Protein AF-A0A937D8E5-F1 (afdb_monomer)

Sequence (363 aa):
MHHRHRPTLVALAVSSLLAACGGGGGGGGDPAGEGIASGDLAARSAAEGFWPGRTASGGWADVLVLEDGSTWGVLADAVQITGALQGRSAMSLGRFSAVVTEYDFAAGTAPVVEYTGAAEPRARIDATAPGGRGLLLGYDANYERAASAAELAGRYALDQRTVLAISSGGAFNWIASDNCVLSGQAVPRASGRNAFNLALSYAGSGCPHPNGTRVQGVAYLDTRNSPARLVSLALRQDRVVGFVSRAVRLQDASAPAPAPAPAPAPAPAPAPAPAPAPSPAPAPSPAPAPAPAPAPAPSPAPAPAPAPVPPITDDIRISAGHYPPPGSCRIWVLGLAPGRQAPSGDCAVLEQQVPEGAVLIRG

pLDDT: mean 79.66, std 20.75, range [25.52, 98.44]

Mean predicted aligned error: 18.48 Å

Radius of gyration: 32.45 Å; Cα contacts (8 Å, |Δi|>4): 680; chains: 1; bounding box: 66×80×113 Å

Nearest PDB structures (foldseek):
  2m4l-assembly1_A  TM=5.367E-01  e=2.258E-01  Bacteroides thetaiotaomicron VPI-5482
  6dnz-assembly1_C  TM=2.865E-01  e=1.000E+00  Trypanosoma brucei brucei TREU927
  1pby-assembly1_A  TM=1.748E-01  e=4.640E-01  Paracoccus denitrificans

Secondary structure (DSSP, 8-state):
---PPPP------------------------------HHHHHHHHHH-EEEEEEETTS-EEEEEE-TT-EEEEEEE-SSSEEEEEEEEEEEETTEEEEEEEEEETTTTB--EEEEEEEEETTTEEEEEETTTEEEEEE--GGGGSPP-HHHH-EEEESSSS-EEEE-TTSEEEEEEETTEEEEEEEEE-TT-SS-EEEEEEEESTTSSS-TT-EEEEEEEEE-SSSS-EEEEEEE-TTSSSEEEEEEEEP--TT-PPPPPPPPPPPPPPPPPPPPPPPPPPPPPPPPPPPPPPPPPPPPPPPPPPPPPPPP--S-----GGGSPPTT-EEEEETTS-GGGSPPPB-HHHHHTT--TTEEEEE-

Organism: NCBI:txid2801330

Structure (mmCIF, N/CA/C/O backbone):
data_AF-A0A937D8E5-F1
#
_entry.id   AF-A0A937D8E5-F1
#
loop_
_atom_site.group_PDB
_atom_site.id
_atom_site.type_symbol
_atom_site.label_atom_id
_atom_site.label_alt_id
_atom_site.label_comp_id
_atom_site.label_asym_id
_atom_site.label_entity_id
_atom_site.label_seq_id
_atom_site.pdbx_PDB_ins_code
_atom_site.Cartn_x
_atom_site.Cartn_y
_atom_site.Cartn_z
_atom_site.occupancy
_atom_site.B_iso_or_equiv
_atom_site.auth_seq_id
_atom_site.auth_comp_id
_atom_site.auth_asym_id
_atom_site.auth_atom_id
_atom_site.pdbx_PDB_model_num
ATOM 1 N N . MET A 1 1 ? 18.850 7.129 50.252 1.00 35.78 1 MET A N 1
ATOM 2 C CA . MET A 1 1 ? 18.679 6.099 49.205 1.00 35.78 1 MET A CA 1
ATOM 3 C C . MET A 1 1 ? 17.460 6.482 48.374 1.00 35.78 1 MET A C 1
ATOM 5 O O . MET A 1 1 ? 16.343 6.287 48.824 1.00 35.78 1 MET A O 1
ATOM 9 N N . HIS A 1 2 ? 17.669 7.146 47.234 1.00 30.00 2 HIS A N 1
ATOM 10 C CA . HIS A 1 2 ? 16.597 7.592 46.337 1.00 30.00 2 HIS A CA 1
ATOM 11 C C . HIS A 1 2 ? 16.478 6.621 45.159 1.00 30.00 2 HIS A C 1
ATOM 13 O O . HIS A 1 2 ? 17.390 6.537 44.338 1.00 30.00 2 HIS A O 1
ATOM 19 N N . HIS A 1 3 ? 15.354 5.908 45.064 1.00 32.22 3 HIS A N 1
ATOM 20 C CA . HIS A 1 3 ? 14.987 5.148 43.871 1.00 32.22 3 HIS A CA 1
ATOM 21 C C . HIS A 1 3 ? 14.397 6.099 42.824 1.00 32.22 3 HIS A C 1
ATOM 23 O O . HIS A 1 3 ? 13.327 6.672 43.015 1.00 32.22 3 HIS A O 1
ATOM 29 N N . ARG A 1 4 ? 15.118 6.280 41.711 1.00 33.75 4 ARG A N 1
ATOM 30 C CA . ARG A 1 4 ? 14.623 6.968 40.514 1.00 33.75 4 ARG A CA 1
ATOM 31 C C . ARG A 1 4 ? 13.644 6.060 39.767 1.00 33.75 4 ARG A C 1
ATOM 33 O O . ARG A 1 4 ? 14.039 5.009 39.267 1.00 33.75 4 ARG A O 1
ATOM 40 N N . HIS A 1 5 ? 12.399 6.511 39.648 1.00 31.77 5 HIS A N 1
ATOM 41 C CA . HIS A 1 5 ? 11.447 6.038 38.649 1.00 31.77 5 HIS A CA 1
ATOM 42 C C . HIS A 1 5 ? 11.961 6.375 37.239 1.00 31.77 5 HIS A C 1
ATOM 44 O O . HIS A 1 5 ? 12.311 7.521 36.959 1.00 31.77 5 HIS A O 1
ATOM 50 N N . ARG A 1 6 ? 12.009 5.379 36.350 1.00 30.88 6 ARG A N 1
ATOM 51 C CA . ARG A 1 6 ? 12.165 5.568 34.901 1.00 30.88 6 ARG A CA 1
ATOM 52 C C . ARG A 1 6 ? 10.769 5.551 34.266 1.00 30.88 6 ARG A C 1
ATOM 54 O O . ARG A 1 6 ? 10.130 4.504 34.347 1.00 30.88 6 ARG A O 1
ATOM 61 N N . PRO A 1 7 ? 10.287 6.639 33.645 1.00 31.73 7 PRO A N 1
ATOM 62 C CA . PRO A 1 7 ? 9.122 6.573 32.778 1.00 31.73 7 PRO A CA 1
ATOM 63 C C . PRO A 1 7 ? 9.559 6.157 31.365 1.00 31.73 7 PRO A C 1
ATOM 65 O O . PRO A 1 7 ? 10.543 6.662 30.823 1.00 31.73 7 PRO A O 1
ATOM 68 N N . THR A 1 8 ? 8.838 5.203 30.789 1.00 30.12 8 THR A N 1
ATOM 69 C CA . THR A 1 8 ? 8.933 4.766 29.390 1.00 30.12 8 THR A CA 1
ATOM 70 C C . THR A 1 8 ? 7.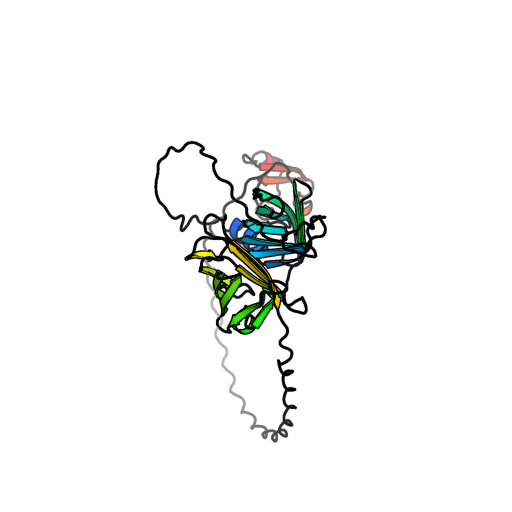680 5.270 28.667 1.00 30.12 8 THR A C 1
ATOM 72 O O . THR A 1 8 ? 6.610 5.224 29.267 1.00 30.12 8 THR A O 1
ATOM 75 N N . LEU A 1 9 ? 7.839 5.689 27.401 1.00 26.72 9 LEU A N 1
ATOM 76 C CA . LEU A 1 9 ? 6.857 6.272 26.458 1.00 26.72 9 LEU A CA 1
ATOM 77 C C . LEU A 1 9 ? 6.555 7.772 26.616 1.00 26.72 9 LEU A C 1
ATOM 79 O O . LEU A 1 9 ? 5.900 8.169 27.567 1.00 26.72 9 LEU A O 1
ATOM 83 N N . VAL A 1 10 ? 7.014 8.574 25.642 1.00 25.52 10 VAL A N 1
ATOM 84 C CA . VAL A 1 10 ? 6.218 9.315 24.631 1.00 25.52 10 VAL A CA 1
ATOM 85 C C . VAL A 1 10 ? 7.222 9.823 23.581 1.00 25.52 10 VAL A C 1
ATOM 87 O O . VAL A 1 10 ? 8.106 10.611 23.913 1.00 25.52 10 VAL A O 1
ATOM 90 N N . ALA A 1 11 ? 7.119 9.388 22.322 1.00 26.42 11 ALA A N 1
ATOM 91 C CA . ALA A 1 11 ? 7.839 10.036 21.223 1.00 26.42 11 ALA A CA 1
ATOM 92 C C . ALA A 1 11 ? 7.101 11.333 20.856 1.00 26.42 11 ALA A C 1
ATOM 94 O O . ALA A 1 11 ? 6.211 11.361 20.011 1.00 26.42 11 ALA A O 1
ATOM 95 N N . LEU A 1 12 ? 7.445 12.392 21.587 1.00 27.16 12 LEU A N 1
ATOM 96 C CA . LEU A 1 12 ? 7.166 13.788 21.276 1.00 27.16 12 LEU A CA 1
ATOM 97 C C . LEU A 1 12 ? 8.244 14.272 20.305 1.00 27.16 12 LEU A C 1
ATOM 99 O O . LEU A 1 12 ? 9.420 14.279 20.660 1.00 27.16 12 LEU A O 1
ATOM 103 N N . ALA A 1 13 ? 7.851 14.747 19.128 1.00 28.83 13 ALA A N 1
ATOM 104 C CA . ALA A 1 13 ? 8.693 15.624 18.326 1.00 28.83 13 ALA A CA 1
ATOM 105 C C . ALA A 1 13 ? 7.972 16.965 18.158 1.00 28.83 13 ALA A C 1
ATOM 107 O O . ALA A 1 13 ? 7.120 17.147 17.293 1.00 28.83 13 ALA A O 1
ATOM 108 N N . VAL A 1 14 ? 8.313 17.895 19.050 1.00 29.89 14 VAL A N 1
ATOM 109 C CA . VAL A 1 14 ? 8.165 19.336 18.840 1.00 29.89 14 VAL A CA 1
ATOM 110 C C . VAL A 1 14 ? 9.403 19.786 18.071 1.00 29.89 14 VAL A C 1
ATOM 112 O O . VAL A 1 14 ? 10.522 19.499 18.491 1.00 29.89 14 VAL A O 1
ATOM 115 N N . SER A 1 15 ? 9.234 20.519 16.975 1.00 31.88 15 SER A N 1
ATOM 116 C CA . SER A 1 15 ? 10.291 21.384 16.445 1.00 31.88 15 SER A CA 1
ATOM 117 C C . SER A 1 15 ? 9.670 22.608 15.793 1.00 31.88 15 SER A C 1
ATOM 119 O O . SER A 1 15 ? 9.028 22.547 14.748 1.00 31.88 15 SER A O 1
ATOM 121 N N . SER A 1 16 ? 9.843 23.722 16.489 1.00 33.19 16 SER A N 1
ATOM 122 C CA . SER A 1 16 ? 9.581 25.078 16.039 1.00 33.19 16 SER A CA 1
ATOM 123 C C . SER A 1 16 ? 10.681 25.541 15.075 1.00 33.19 16 SER A C 1
ATOM 125 O O . SER A 1 16 ? 11.848 25.234 15.289 1.00 33.19 16 SER A O 1
ATOM 127 N N . LEU A 1 17 ? 10.290 26.401 14.128 1.00 34.72 17 LEU A N 1
ATOM 128 C CA . LEU A 1 17 ? 11.108 27.411 13.434 1.00 34.72 17 LEU A CA 1
ATOM 129 C C . LEU A 1 17 ? 12.187 26.920 12.444 1.00 34.72 17 LEU A C 1
ATOM 131 O O . LEU A 1 17 ? 13.366 26.831 12.768 1.00 34.72 17 LEU A O 1
ATOM 135 N N . LEU A 1 18 ? 11.805 26.865 11.164 1.00 33.03 18 LEU A N 1
ATOM 136 C CA . LEU A 1 18 ? 12.564 27.577 10.132 1.00 33.03 18 LEU A CA 1
ATOM 137 C C . LEU A 1 18 ? 11.660 28.636 9.496 1.00 33.03 18 LEU A C 1
ATOM 139 O O . LEU A 1 18 ? 10.787 28.339 8.684 1.00 33.03 18 LEU A O 1
ATOM 143 N N . ALA A 1 19 ? 11.887 29.888 9.887 1.00 38.84 19 ALA A N 1
ATOM 144 C CA . ALA A 1 19 ? 11.548 31.030 9.060 1.00 38.84 19 ALA A CA 1
ATOM 145 C C . ALA A 1 19 ? 12.575 31.083 7.921 1.00 38.84 19 ALA A C 1
ATOM 147 O O . ALA A 1 19 ? 13.742 31.395 8.149 1.00 38.84 19 ALA A O 1
ATOM 148 N N . ALA A 1 20 ? 12.144 30.762 6.706 1.00 32.12 20 ALA A N 1
ATOM 149 C CA . ALA A 1 20 ? 12.851 31.118 5.486 1.00 32.12 20 ALA A CA 1
ATOM 150 C C . ALA A 1 20 ? 11.877 31.899 4.597 1.00 32.12 20 ALA A C 1
ATOM 152 O O . ALA A 1 20 ? 10.723 31.510 4.436 1.00 32.12 20 ALA A O 1
ATOM 153 N N . CYS A 1 21 ? 12.360 33.051 4.137 1.00 37.31 21 CYS A N 1
ATOM 154 C CA . CYS A 1 21 ? 11.671 34.145 3.460 1.00 37.31 21 CYS A CA 1
ATOM 155 C C . CYS A 1 21 ? 10.443 33.777 2.616 1.00 37.31 21 CYS A C 1
ATOM 157 O O . CYS A 1 21 ? 10.510 32.981 1.684 1.00 37.31 21 CYS A O 1
ATOM 159 N N . GLY A 1 22 ? 9.348 34.484 2.900 1.00 32.19 22 GLY A N 1
ATOM 160 C CA . GLY A 1 22 ? 8.223 34.620 1.991 1.00 32.19 22 GLY A CA 1
ATOM 161 C C . GLY A 1 22 ? 8.477 35.644 0.881 1.00 32.19 22 GLY A C 1
ATOM 162 O O . GLY A 1 22 ? 9.260 36.582 1.035 1.00 32.19 22 GLY A O 1
ATOM 163 N N . GLY A 1 23 ? 7.721 35.451 -0.201 1.00 32.88 23 GLY A N 1
ATOM 164 C CA . GLY A 1 23 ? 7.471 36.385 -1.299 1.00 32.88 23 GLY A CA 1
ATOM 165 C C . GLY A 1 23 ? 7.619 35.671 -2.645 1.00 32.88 23 GLY A C 1
ATOM 166 O O . GLY A 1 23 ? 8.731 35.353 -3.030 1.00 32.88 23 GLY A O 1
ATOM 167 N N . GLY A 1 24 ? 6.591 35.350 -3.430 1.00 32.03 24 GLY A N 1
ATOM 168 C CA . GLY A 1 24 ? 5.154 35.605 -3.373 1.00 32.03 24 GLY A CA 1
ATOM 169 C C . GLY A 1 24 ? 4.600 35.596 -4.810 1.00 32.03 24 GLY A C 1
ATOM 170 O O . GLY A 1 24 ? 5.264 36.104 -5.706 1.00 32.03 24 GLY A O 1
ATOM 171 N N . GLY A 1 25 ? 3.384 35.073 -5.016 1.00 33.00 25 GLY A N 1
ATOM 172 C CA . GLY A 1 25 ? 2.504 35.494 -6.120 1.00 33.00 25 GLY A CA 1
ATOM 173 C C . GLY A 1 25 ? 2.155 34.467 -7.211 1.00 33.00 25 GLY A C 1
ATOM 174 O O . GLY A 1 25 ? 3.013 34.041 -7.971 1.00 33.00 25 GLY A O 1
ATOM 175 N N . GLY A 1 26 ? 0.845 34.208 -7.344 1.00 31.02 26 GLY A N 1
ATOM 176 C CA . GLY A 1 26 ? 0.178 33.526 -8.468 1.00 31.02 26 GLY A CA 1
ATOM 177 C C . GLY A 1 26 ? -0.093 32.052 -8.164 1.00 31.02 26 GLY A C 1
ATOM 178 O O . GLY A 1 26 ? 0.828 31.310 -7.876 1.00 31.02 26 GLY A O 1
ATOM 179 N N . GLY A 1 27 ? -1.311 31.528 -8.131 1.00 31.91 27 GLY A N 1
ATOM 180 C CA . GLY A 1 27 ? -2.529 31.836 -8.877 1.00 31.91 27 GLY A CA 1
ATOM 181 C C . GLY A 1 27 ? -3.132 30.460 -9.191 1.00 31.91 27 GLY A C 1
ATOM 182 O O . GLY A 1 27 ? -2.393 29.558 -9.565 1.00 31.91 27 GLY A O 1
ATOM 183 N N . GLY A 1 28 ? -4.416 30.260 -8.898 1.00 38.03 28 GLY A N 1
ATOM 184 C CA . GLY A 1 28 ? -5.029 28.933 -8.799 1.00 38.03 28 GLY A CA 1
ATOM 185 C C . GLY A 1 28 ? -5.038 28.090 -10.078 1.00 38.03 28 GLY A C 1
ATOM 186 O O . GLY A 1 28 ? -4.860 28.586 -11.186 1.00 38.03 28 GLY A O 1
ATOM 187 N N . GLY A 1 29 ? -5.318 26.804 -9.883 1.00 29.78 29 GLY A N 1
ATOM 188 C CA . GLY A 1 29 ? -5.585 25.842 -10.944 1.00 29.78 29 GLY A CA 1
ATOM 189 C C . GLY A 1 29 ? -5.301 24.423 -10.474 1.00 29.78 29 GLY A C 1
ATOM 190 O O . GLY A 1 29 ? -4.148 24.012 -10.408 1.00 29.78 29 GLY A O 1
ATOM 191 N N . ASP A 1 30 ? -6.354 23.682 -10.140 1.00 39.94 30 ASP A N 1
ATOM 192 C CA . ASP A 1 30 ? -6.316 22.222 -10.086 1.00 39.94 30 ASP A CA 1
ATOM 193 C C . ASP A 1 30 ? -5.728 21.672 -11.400 1.00 39.94 30 ASP A C 1
ATOM 195 O O . ASP A 1 30 ? -6.262 22.002 -12.463 1.00 39.94 30 ASP A O 1
ATOM 199 N N . PRO A 1 31 ? -4.711 20.788 -11.404 1.00 42.16 31 PRO A N 1
ATOM 200 C CA . PRO A 1 31 ? -4.386 20.034 -12.601 1.00 42.16 31 PRO A CA 1
ATOM 201 C C . PRO A 1 31 ? -5.302 18.807 -12.657 1.00 42.16 31 PRO A C 1
ATOM 203 O O . PRO A 1 31 ? -4.882 17.662 -12.490 1.00 42.16 31 PRO A O 1
ATOM 206 N N . ALA A 1 32 ? -6.591 19.047 -12.887 1.00 42.53 32 ALA A N 1
ATOM 207 C CA . ALA A 1 32 ? -7.438 18.044 -13.505 1.00 42.53 32 ALA A CA 1
ATOM 208 C C . ALA A 1 32 ? -7.105 18.040 -15.004 1.00 42.53 32 ALA A C 1
ATOM 210 O O . ALA A 1 32 ? -7.614 18.861 -15.761 1.00 42.53 32 ALA A O 1
ATOM 211 N N . GLY A 1 33 ? -6.233 17.118 -15.422 1.00 40.12 33 GLY A N 1
ATOM 212 C CA . GLY A 1 33 ? -6.095 16.754 -16.833 1.00 40.12 33 GLY A CA 1
ATOM 213 C C . GLY A 1 33 ? -4.820 17.199 -17.547 1.00 40.12 33 GLY A C 1
ATOM 214 O O . GLY A 1 33 ? -4.899 17.636 -18.689 1.00 40.12 33 GLY A O 1
ATOM 215 N N . GLU A 1 34 ? -3.638 17.006 -16.957 1.00 38.88 34 GLU A N 1
ATOM 216 C CA . GLU A 1 34 ? -2.478 16.710 -17.806 1.00 38.88 34 GLU A CA 1
ATOM 217 C C . GLU A 1 34 ? -2.587 15.247 -18.243 1.00 38.88 34 GLU A C 1
ATOM 219 O O . GLU A 1 34 ? -2.561 14.326 -17.422 1.00 38.88 34 GLU A O 1
ATOM 224 N N . GLY A 1 35 ? -2.792 15.034 -19.544 1.00 40.19 35 GLY A N 1
ATOM 225 C CA . GLY A 1 35 ? -2.811 13.709 -20.149 1.00 40.19 35 GLY A CA 1
ATOM 226 C C . GLY A 1 35 ? -1.476 13.018 -19.906 1.00 40.19 35 GLY A C 1
ATOM 227 O O . GLY A 1 35 ? -0.500 13.270 -20.603 1.00 40.19 35 GLY A O 1
ATOM 228 N N . ILE A 1 36 ? -1.432 12.155 -18.899 1.00 54.59 36 ILE A N 1
ATOM 229 C CA . ILE A 1 36 ? -0.329 11.228 -18.667 1.00 54.59 36 ILE A CA 1
ATOM 230 C C . ILE A 1 36 ? -0.112 10.422 -19.945 1.00 54.59 36 ILE A C 1
ATOM 232 O O . ILE A 1 36 ? -1.033 9.767 -20.436 1.00 54.59 36 ILE A O 1
ATOM 236 N N . ALA A 1 37 ? 1.097 10.515 -20.504 1.00 64.06 37 ALA A N 1
ATOM 237 C CA . ALA A 1 37 ? 1.451 9.814 -21.726 1.00 64.06 37 ALA A CA 1
ATOM 238 C C . ALA A 1 37 ? 1.131 8.321 -21.569 1.00 64.06 37 ALA A C 1
ATOM 240 O O . ALA A 1 37 ? 1.402 7.721 -20.527 1.00 64.06 37 ALA A O 1
ATOM 241 N N . SER A 1 38 ? 0.562 7.701 -22.602 1.00 66.06 38 SER A N 1
ATOM 242 C CA . SER A 1 38 ? 0.084 6.312 -22.548 1.00 66.06 38 SER A CA 1
ATOM 243 C C . SER A 1 38 ? 1.174 5.326 -22.100 1.00 66.06 38 SER A C 1
ATOM 245 O O . SER A 1 38 ? 0.881 4.338 -21.432 1.00 66.06 38 SER A O 1
ATOM 247 N N . GLY A 1 39 ? 2.439 5.620 -22.429 1.00 68.06 39 GLY A N 1
ATOM 248 C CA . GLY A 1 39 ? 3.605 4.851 -21.988 1.00 68.06 39 GLY A CA 1
ATOM 249 C C . GLY A 1 39 ? 3.874 4.941 -20.483 1.00 68.06 39 GLY A C 1
ATOM 250 O O . GLY A 1 39 ? 4.186 3.926 -19.865 1.00 68.06 39 GLY A O 1
ATOM 251 N N . ASP A 1 40 ? 3.673 6.109 -19.870 1.00 74.25 40 ASP A N 1
ATOM 252 C CA . ASP A 1 40 ? 3.856 6.301 -18.427 1.00 74.25 40 ASP A CA 1
ATOM 253 C C . ASP A 1 40 ? 2.765 5.594 -17.626 1.00 74.25 40 ASP A C 1
ATOM 255 O O . ASP A 1 40 ? 3.039 4.994 -16.588 1.00 74.25 40 ASP A O 1
ATOM 259 N N . L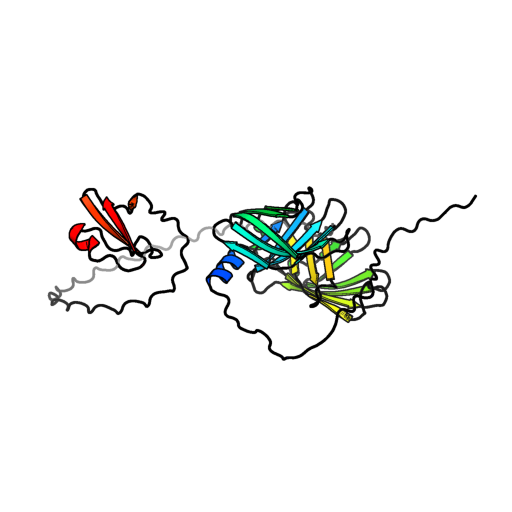EU A 1 41 ? 1.525 5.630 -18.118 1.00 78.19 41 LEU A N 1
ATOM 260 C CA . LEU A 1 41 ? 0.410 4.873 -17.548 1.00 78.19 41 LEU A CA 1
ATOM 261 C C . LEU A 1 41 ? 0.662 3.367 -17.605 1.00 78.19 41 LEU A C 1
ATOM 263 O O . LEU A 1 41 ? 0.508 2.685 -16.595 1.00 78.19 41 LEU A O 1
ATOM 267 N N . ALA A 1 42 ? 1.094 2.857 -18.761 1.00 79.19 42 ALA A N 1
ATOM 268 C CA . ALA A 1 42 ? 1.427 1.446 -18.917 1.00 79.19 42 ALA A CA 1
ATOM 269 C C . ALA A 1 42 ? 2.557 1.036 -17.958 1.00 79.19 42 ALA A C 1
ATOM 271 O O . ALA A 1 42 ? 2.426 0.040 -17.246 1.00 79.19 42 ALA A O 1
ATOM 272 N N . ALA A 1 43 ? 3.618 1.841 -17.863 1.00 79.19 43 ALA A N 1
ATOM 273 C CA . ALA A 1 43 ? 4.721 1.588 -16.941 1.00 79.19 43 ALA A CA 1
ATOM 274 C C . ALA A 1 43 ? 4.278 1.614 -15.466 1.00 79.19 43 ALA A C 1
ATOM 276 O O . ALA A 1 43 ? 4.697 0.776 -14.670 1.00 79.19 43 ALA A O 1
ATOM 277 N N . ARG A 1 44 ? 3.401 2.545 -15.081 1.00 85.44 44 ARG A N 1
ATOM 278 C CA . ARG A 1 44 ? 2.837 2.613 -13.720 1.00 85.44 44 ARG A CA 1
ATOM 279 C C . ARG A 1 44 ? 1.961 1.402 -13.412 1.00 85.44 44 ARG A C 1
ATOM 281 O O . ARG A 1 44 ? 2.158 0.764 -12.384 1.00 85.44 44 ARG A O 1
ATOM 288 N N . SER A 1 45 ? 1.084 1.024 -14.339 1.00 84.31 45 SER A N 1
ATOM 289 C CA . SER A 1 45 ? 0.222 -0.154 -14.191 1.00 84.31 45 SER A CA 1
ATOM 290 C C . SER A 1 45 ? 1.012 -1.465 -14.098 1.00 84.31 45 SER A C 1
ATOM 292 O O . SER A 1 45 ? 0.603 -2.386 -13.404 1.00 84.31 45 SER A O 1
ATOM 294 N N . ALA A 1 46 ? 2.191 -1.551 -14.724 1.00 90.00 46 ALA A N 1
ATOM 295 C CA . ALA A 1 46 ? 3.049 -2.730 -14.621 1.00 90.00 46 ALA A CA 1
ATOM 296 C C . ALA A 1 46 ? 3.662 -2.913 -13.218 1.00 90.00 46 ALA A C 1
ATOM 298 O O . ALA A 1 46 ? 4.048 -4.028 -12.864 1.00 90.00 46 ALA A O 1
ATOM 299 N N . ALA A 1 47 ? 3.750 -1.840 -12.424 1.00 94.50 47 ALA A N 1
ATOM 300 C CA . ALA A 1 47 ? 4.180 -1.896 -11.029 1.00 94.50 47 ALA A CA 1
ATOM 301 C C . ALA A 1 47 ? 3.030 -2.177 -10.046 1.00 94.50 47 ALA A C 1
ATOM 303 O O . ALA A 1 47 ? 3.308 -2.483 -8.887 1.00 94.50 47 ALA A O 1
ATOM 304 N N . GLU A 1 48 ? 1.769 -2.079 -10.486 1.00 96.19 48 GLU A N 1
ATOM 305 C CA . GLU A 1 48 ? 0.576 -2.266 -9.654 1.00 96.19 48 GLU A CA 1
ATOM 306 C C . GLU A 1 48 ? 0.621 -3.609 -8.911 1.00 96.19 48 GLU A C 1
ATOM 308 O O . GLU A 1 48 ? 0.874 -4.670 -9.492 1.00 96.19 48 GLU A O 1
ATOM 313 N N . GLY A 1 49 ? 0.377 -3.571 -7.602 1.00 97.06 49 GLY A N 1
ATOM 314 C CA . GLY A 1 49 ? 0.434 -4.768 -6.780 1.00 97.06 49 GLY A CA 1
ATOM 315 C C . GLY A 1 49 ? 0.671 -4.515 -5.306 1.00 97.06 49 GLY A C 1
ATOM 316 O O . GLY A 1 49 ? 1.042 -3.420 -4.883 1.00 97.06 49 GLY A O 1
ATOM 317 N N . PHE A 1 50 ? 0.520 -5.582 -4.526 1.00 97.69 50 PHE A N 1
ATOM 318 C CA . PHE A 1 50 ? 1.077 -5.649 -3.185 1.00 97.69 50 PHE A CA 1
ATOM 319 C C . PHE A 1 50 ? 2.371 -6.463 -3.195 1.00 97.69 50 PHE A C 1
ATOM 321 O O . PHE A 1 50 ? 2.410 -7.602 -3.663 1.00 97.69 50 PHE A O 1
ATOM 328 N N . TRP A 1 51 ? 3.424 -5.862 -2.657 1.00 98.00 51 TRP A N 1
ATOM 329 C CA . TRP A 1 51 ? 4.801 -6.317 -2.740 1.00 98.00 51 TRP A CA 1
ATOM 330 C C . TRP A 1 51 ? 5.408 -6.368 -1.334 1.00 98.00 51 TRP A C 1
ATOM 332 O O . TRP A 1 51 ? 6.067 -5.410 -0.912 1.00 98.00 51 TRP A O 1
ATOM 342 N N . PRO A 1 52 ? 5.172 -7.426 -0.537 1.00 97.12 52 PRO A N 1
ATOM 343 C CA . PRO A 1 52 ? 5.941 -7.597 0.688 1.00 97.12 52 PRO A CA 1
ATOM 344 C C . PRO A 1 52 ? 7.389 -7.990 0.391 1.00 97.12 52 PRO A C 1
ATOM 346 O O . PRO A 1 52 ? 7.727 -8.508 -0.674 1.00 97.12 52 PRO A O 1
ATOM 349 N N . GLY A 1 53 ? 8.223 -7.925 1.411 1.00 96.81 53 GLY A N 1
ATOM 350 C CA . GLY A 1 53 ? 9.527 -8.542 1.373 1.00 96.81 53 GLY A CA 1
ATOM 351 C C . GLY A 1 53 ? 10.416 -8.031 2.479 1.00 96.81 53 GLY A C 1
ATOM 352 O O . GLY A 1 53 ? 9.981 -7.846 3.620 1.00 96.81 53 GLY A O 1
ATOM 353 N N . ARG A 1 54 ? 11.684 -7.846 2.136 1.00 97.50 54 ARG A N 1
ATOM 354 C CA . ARG A 1 54 ? 12.736 -7.493 3.079 1.00 97.50 54 ARG A CA 1
ATOM 355 C C . ARG A 1 54 ? 13.402 -6.187 2.697 1.00 97.50 54 ARG A C 1
ATOM 357 O O . ARG A 1 54 ? 13.587 -5.896 1.516 1.00 97.50 54 ARG A O 1
ATOM 364 N N . THR A 1 55 ? 13.817 -5.442 3.712 1.00 97.38 55 THR A N 1
ATOM 365 C CA . THR A 1 55 ? 14.795 -4.371 3.533 1.00 97.38 55 THR A CA 1
ATOM 366 C C . THR A 1 55 ? 16.211 -4.956 3.512 1.00 97.38 55 THR A C 1
ATOM 368 O O . THR A 1 55 ? 16.449 -6.040 4.050 1.00 97.38 55 THR A O 1
ATOM 371 N N . ALA A 1 56 ? 17.181 -4.225 2.959 1.00 94.00 56 ALA A N 1
ATOM 372 C CA . ALA A 1 56 ? 18.598 -4.613 2.996 1.00 94.00 56 ALA A CA 1
ATOM 373 C C . ALA A 1 56 ? 19.142 -4.800 4.429 1.00 94.00 56 ALA A C 1
ATOM 375 O O . ALA A 1 56 ? 20.037 -5.610 4.654 1.00 94.00 56 ALA A O 1
ATOM 376 N N . SER A 1 57 ? 18.567 -4.100 5.412 1.00 90.44 57 SER A N 1
ATOM 377 C CA . SER A 1 57 ? 18.893 -4.235 6.838 1.00 90.44 57 SER A CA 1
ATOM 378 C C . SER A 1 57 ? 18.254 -5.455 7.524 1.00 90.44 57 SER A C 1
ATOM 380 O O . SER A 1 57 ? 18.420 -5.632 8.728 1.00 90.44 57 SER A O 1
ATOM 382 N N . GLY A 1 58 ? 17.512 -6.297 6.793 1.00 92.06 58 GLY A N 1
ATOM 383 C CA . GLY A 1 58 ? 16.844 -7.493 7.325 1.00 92.06 58 GLY A CA 1
ATOM 384 C C . GLY A 1 58 ? 15.450 -7.245 7.916 1.00 92.06 58 GLY A C 1
ATOM 385 O O . GLY A 1 58 ? 14.788 -8.190 8.359 1.00 92.06 58 GLY A O 1
ATOM 386 N N . GLY A 1 59 ? 14.978 -5.998 7.886 1.00 95.44 59 GLY A N 1
ATOM 387 C CA . GLY A 1 59 ? 13.608 -5.629 8.228 1.00 95.44 59 GLY A CA 1
ATOM 388 C C . GLY A 1 59 ? 12.586 -6.147 7.214 1.00 95.44 59 GLY A C 1
ATOM 389 O O . GLY A 1 59 ? 12.918 -6.782 6.213 1.00 95.44 59 GLY A O 1
ATOM 390 N N . TRP A 1 60 ? 11.318 -5.886 7.491 1.00 95.75 60 TRP A N 1
ATOM 391 C CA . TRP A 1 60 ? 10.184 -6.131 6.614 1.00 95.75 60 TRP A CA 1
ATOM 392 C C . TRP A 1 60 ? 9.821 -4.866 5.846 1.00 95.75 60 TRP A C 1
ATOM 394 O O . TRP A 1 60 ? 9.839 -3.769 6.404 1.00 95.75 60 TRP A O 1
ATOM 404 N N . ALA A 1 61 ? 9.421 -5.043 4.594 1.00 97.50 61 ALA A N 1
ATOM 405 C CA . ALA A 1 61 ? 8.818 -4.000 3.781 1.00 97.50 61 ALA A CA 1
ATOM 406 C C . ALA A 1 61 ? 7.493 -4.520 3.227 1.00 97.50 61 ALA A C 1
ATOM 408 O O . ALA A 1 61 ? 7.472 -5.592 2.636 1.00 97.50 61 ALA A O 1
ATOM 409 N N . ASP A 1 62 ? 6.406 -3.781 3.417 1.00 97.56 62 ASP A N 1
ATOM 410 C CA . ASP A 1 62 ? 5.119 -4.033 2.767 1.00 97.56 62 ASP A CA 1
ATOM 411 C C . ASP A 1 62 ? 4.818 -2.856 1.852 1.00 97.56 62 ASP A C 1
ATOM 413 O O . ASP A 1 62 ? 4.543 -1.766 2.352 1.00 97.56 62 ASP A O 1
ATOM 417 N N . VAL A 1 63 ? 4.891 -3.046 0.536 1.00 98.31 63 VAL A N 1
ATOM 418 C CA . VAL A 1 63 ? 4.726 -1.957 -0.435 1.00 98.31 63 VAL A CA 1
ATOM 419 C C . VAL A 1 63 ? 3.493 -2.201 -1.290 1.00 98.31 63 VAL A C 1
ATOM 421 O O . VAL A 1 63 ? 3.413 -3.184 -2.016 1.00 98.31 63 VAL A O 1
ATOM 424 N N . LEU A 1 64 ? 2.528 -1.293 -1.224 1.00 98.25 64 LEU A N 1
ATOM 425 C CA . LEU A 1 64 ? 1.372 -1.259 -2.104 1.00 98.25 64 LEU A CA 1
ATOM 426 C C . LEU A 1 64 ? 1.586 -0.216 -3.201 1.00 98.25 64 LEU A C 1
ATOM 428 O O . LEU A 1 64 ? 1.776 0.967 -2.914 1.00 98.25 64 LEU A O 1
ATOM 432 N N . VAL A 1 65 ? 1.504 -0.652 -4.452 1.00 98.00 65 VAL A N 1
ATOM 433 C CA . VAL A 1 65 ? 1.503 0.205 -5.637 1.00 98.00 65 VAL A CA 1
ATOM 434 C C . VAL A 1 65 ? 0.115 0.150 -6.258 1.00 98.00 65 VAL A C 1
ATOM 436 O O . VAL A 1 65 ? -0.401 -0.926 -6.562 1.00 98.00 65 VAL A O 1
ATOM 439 N N . LEU A 1 66 ? -0.504 1.315 -6.400 1.00 96.12 66 LEU A N 1
ATOM 440 C CA . LEU A 1 66 ? -1.821 1.480 -7.003 1.00 96.12 66 LEU A CA 1
ATOM 441 C C . LEU A 1 66 ? -1.727 1.567 -8.532 1.00 96.12 66 LEU A C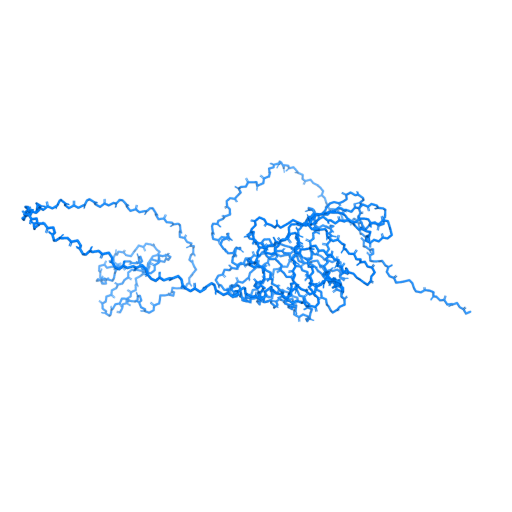 1
ATOM 443 O O . LEU A 1 66 ? -0.645 1.728 -9.091 1.00 96.12 66 LEU A O 1
ATOM 447 N N . GLU A 1 67 ? -2.874 1.506 -9.202 1.00 92.19 67 GLU A N 1
ATOM 448 C CA . GLU A 1 67 ? -3.006 1.517 -10.664 1.00 92.19 67 GLU A CA 1
ATOM 449 C C . GLU A 1 67 ? -2.404 2.769 -11.325 1.00 92.19 67 GLU A C 1
ATOM 451 O O . GLU A 1 67 ? -1.915 2.738 -12.454 1.00 92.19 67 GLU A O 1
ATOM 456 N N . ASP A 1 68 ? -2.394 3.886 -10.599 1.00 91.94 68 ASP A N 1
ATOM 457 C CA . ASP A 1 68 ? -1.795 5.144 -11.030 1.00 91.94 68 ASP A CA 1
ATOM 458 C C . ASP A 1 68 ? -0.291 5.225 -10.700 1.00 91.94 68 ASP A C 1
ATOM 460 O O . ASP A 1 68 ? 0.349 6.250 -10.946 1.00 91.94 68 ASP A O 1
ATOM 464 N N . GLY A 1 69 ? 0.295 4.172 -10.130 1.00 95.50 69 GLY A N 1
ATOM 465 C CA . GLY A 1 69 ? 1.671 4.120 -9.644 1.00 95.50 69 GLY A CA 1
ATOM 466 C C . GLY A 1 69 ? 1.870 4.762 -8.269 1.00 95.50 69 GLY A C 1
ATOM 467 O O . GLY A 1 69 ? 3.001 4.798 -7.778 1.00 95.50 69 GLY A O 1
ATOM 468 N N . SER A 1 70 ? 0.822 5.282 -7.619 1.00 96.44 70 SER A N 1
ATOM 469 C CA . SER A 1 70 ? 0.929 5.797 -6.250 1.00 96.44 70 SER A CA 1
ATOM 470 C C . SER A 1 70 ? 1.390 4.681 -5.318 1.00 96.44 70 SER A C 1
ATOM 472 O O . SER A 1 70 ? 0.792 3.610 -5.254 1.00 96.44 70 SER A O 1
ATOM 474 N N . THR A 1 71 ? 2.481 4.932 -4.606 1.00 98.25 71 THR A N 1
ATOM 475 C CA . THR A 1 71 ? 3.193 3.934 -3.807 1.00 98.25 71 THR A CA 1
ATOM 476 C C . THR A 1 71 ? 3.069 4.264 -2.332 1.00 98.25 71 THR A C 1
ATOM 478 O O . THR A 1 71 ? 3.324 5.399 -1.926 1.00 98.25 71 THR A O 1
ATOM 481 N N . TRP A 1 72 ? 2.696 3.260 -1.547 1.00 98.44 72 TRP A N 1
ATOM 482 C CA . TRP A 1 72 ? 2.471 3.329 -0.109 1.00 98.44 72 TRP A CA 1
ATOM 483 C C . TRP A 1 72 ? 3.189 2.154 0.541 1.00 98.44 72 TRP A C 1
ATOM 485 O O . TRP A 1 72 ? 2.859 1.005 0.267 1.00 98.44 72 TRP A O 1
ATOM 495 N N . GLY A 1 73 ? 4.183 2.421 1.378 1.00 97.81 73 GLY A N 1
ATOM 496 C CA . GLY A 1 73 ? 5.005 1.388 1.995 1.00 97.81 73 GLY A CA 1
ATOM 497 C C . GLY A 1 73 ? 5.028 1.486 3.508 1.00 97.81 73 GLY A C 1
ATOM 498 O O . GLY A 1 73 ? 5.020 2.582 4.062 1.00 97.81 73 GLY A O 1
ATOM 499 N N . VAL A 1 74 ? 5.107 0.345 4.181 1.00 98.25 74 VAL A N 1
ATOM 500 C CA . VAL A 1 74 ? 5.372 0.267 5.619 1.00 98.25 74 VAL A CA 1
ATOM 501 C C . VAL A 1 74 ? 6.654 -0.522 5.838 1.00 98.25 74 VAL A C 1
ATOM 503 O O . VAL A 1 74 ? 6.781 -1.652 5.364 1.00 98.25 74 VAL A O 1
ATOM 506 N N . LEU A 1 75 ? 7.599 0.081 6.557 1.00 97.62 75 LEU A N 1
ATOM 507 C CA . LEU A 1 75 ? 8.871 -0.526 6.932 1.00 97.62 75 LEU A CA 1
ATOM 508 C C . LEU A 1 75 ? 8.821 -0.907 8.409 1.00 97.62 75 LEU A C 1
ATOM 510 O O . LEU A 1 75 ? 8.355 -0.133 9.246 1.00 97.62 75 LEU A O 1
ATOM 514 N N . ALA A 1 76 ? 9.276 -2.106 8.742 1.00 95.56 76 ALA A N 1
ATOM 515 C CA . ALA A 1 76 ? 9.253 -2.606 10.110 1.00 95.56 76 ALA A CA 1
ATOM 516 C C . ALA A 1 76 ? 10.460 -3.494 10.402 1.00 95.56 76 ALA A C 1
ATOM 518 O O . ALA A 1 76 ? 11.055 -4.069 9.496 1.00 95.56 76 ALA A O 1
ATOM 519 N N . ASP A 1 77 ? 10.789 -3.667 11.673 1.00 93.31 77 ASP A N 1
ATOM 520 C CA . ASP A 1 77 ? 11.678 -4.728 12.137 1.00 93.31 77 ASP A CA 1
ATOM 521 C C . ASP A 1 77 ? 10.857 -5.846 12.813 1.00 93.31 77 ASP A C 1
ATOM 523 O O . ASP A 1 77 ? 9.668 -6.029 12.529 1.00 93.31 77 ASP A O 1
ATOM 527 N N . ALA A 1 78 ? 11.493 -6.667 13.649 1.00 86.06 78 ALA A N 1
ATOM 528 C CA . ALA A 1 78 ? 10.814 -7.743 14.372 1.00 86.06 78 ALA A CA 1
ATOM 529 C C . ALA A 1 78 ? 9.897 -7.246 15.507 1.00 86.06 78 ALA A C 1
ATOM 531 O O . ALA A 1 78 ? 9.084 -8.020 16.010 1.00 86.06 78 ALA A O 1
ATOM 532 N N . VAL A 1 79 ? 10.045 -5.992 15.929 1.00 83.44 79 VAL A N 1
ATOM 533 C CA . VAL A 1 79 ? 9.461 -5.431 17.151 1.00 83.44 79 VAL A CA 1
ATOM 534 C C . VAL A 1 79 ? 8.491 -4.295 16.838 1.00 83.44 79 VAL A C 1
ATOM 536 O O . VAL A 1 79 ? 7.452 -4.192 17.488 1.00 83.44 79 VAL A O 1
ATOM 539 N N . GLN A 1 80 ? 8.801 -3.445 15.860 1.00 91.44 80 GLN A N 1
ATOM 540 C CA . GLN A 1 80 ? 8.058 -2.213 15.608 1.00 91.44 80 GLN A CA 1
ATOM 541 C C . GLN A 1 80 ? 8.095 -1.776 14.142 1.00 91.44 80 GLN A C 1
ATOM 543 O O . GLN A 1 80 ? 8.876 -2.262 13.325 1.00 91.44 80 GLN A O 1
ATOM 548 N N . ILE A 1 81 ? 7.232 -0.815 13.820 1.00 95.25 81 ILE A N 1
ATOM 549 C CA . ILE A 1 81 ? 7.274 -0.084 12.555 1.00 95.25 81 ILE A CA 1
ATOM 550 C C . ILE A 1 81 ? 8.415 0.931 12.651 1.00 95.25 81 ILE A C 1
ATOM 552 O O . ILE A 1 81 ? 8.443 1.746 13.568 1.00 95.25 81 ILE A O 1
ATOM 556 N N . THR A 1 82 ? 9.356 0.868 11.716 1.00 96.44 82 THR A N 1
ATOM 557 C CA . THR A 1 82 ? 10.552 1.720 11.682 1.00 96.44 82 THR A CA 1
ATOM 558 C C . THR A 1 82 ? 10.400 2.885 10.712 1.00 96.44 82 THR A C 1
ATOM 560 O O . THR A 1 82 ? 11.072 3.902 10.868 1.00 96.44 82 THR A O 1
ATOM 563 N N . GLY A 1 83 ? 9.490 2.767 9.743 1.00 96.69 83 GLY A N 1
ATOM 564 C CA . GLY A 1 83 ? 9.242 3.832 8.788 1.00 96.69 83 GLY A CA 1
ATOM 565 C C . GLY A 1 83 ? 8.064 3.594 7.855 1.00 96.69 83 GLY A C 1
ATOM 566 O O . GLY A 1 83 ? 7.351 2.589 7.938 1.00 96.69 83 GLY A O 1
ATOM 567 N N . ALA A 1 84 ? 7.876 4.533 6.938 1.00 98.06 84 ALA A N 1
ATOM 568 C CA . ALA A 1 84 ? 6.878 4.459 5.880 1.00 98.06 84 ALA A CA 1
ATOM 569 C C . ALA A 1 84 ? 7.431 5.022 4.569 1.00 98.06 84 ALA A C 1
ATOM 571 O O . ALA A 1 84 ? 8.331 5.855 4.573 1.00 98.06 84 ALA A O 1
ATOM 572 N N . LEU A 1 85 ? 6.867 4.593 3.445 1.00 98.12 85 LEU A N 1
ATOM 573 C CA . LEU A 1 85 ? 7.177 5.110 2.116 1.00 98.12 85 LEU A CA 1
ATOM 574 C C . LEU A 1 85 ? 5.916 5.735 1.530 1.00 98.12 85 LEU A C 1
ATOM 576 O O . LEU A 1 85 ? 4.848 5.122 1.570 1.00 98.12 85 LEU A O 1
ATOM 580 N N . GLN A 1 86 ? 6.028 6.918 0.940 1.00 98.06 86 GLN A N 1
ATOM 581 C CA . GLN A 1 86 ? 4.954 7.470 0.125 1.00 98.06 86 GLN A CA 1
ATOM 582 C C . GLN A 1 86 ? 5.518 8.165 -1.103 1.00 98.06 86 GLN A C 1
ATOM 584 O O . GLN A 1 86 ? 6.421 8.987 -1.005 1.00 98.06 86 GLN A O 1
ATOM 589 N N . GLY A 1 87 ? 4.981 7.853 -2.275 1.00 97.31 87 GLY A N 1
ATOM 590 C CA . GLY A 1 87 ? 5.400 8.514 -3.502 1.00 97.31 87 GLY A CA 1
ATOM 591 C C . GLY A 1 87 ? 4.834 7.836 -4.725 1.00 97.31 87 GLY A C 1
ATOM 592 O O . GLY A 1 87 ? 3.649 7.502 -4.757 1.00 97.31 87 GLY A O 1
ATOM 593 N N . ARG A 1 88 ? 5.672 7.645 -5.740 1.00 97.44 88 ARG A N 1
ATOM 594 C CA . ARG A 1 88 ? 5.271 7.004 -6.992 1.00 97.44 88 ARG A CA 1
ATOM 595 C C . ARG A 1 88 ? 6.304 5.993 -7.445 1.00 97.44 88 ARG A C 1
ATOM 597 O O . ARG A 1 88 ? 7.499 6.198 -7.248 1.00 97.44 88 ARG A O 1
ATOM 604 N N . SER A 1 89 ? 5.833 4.951 -8.109 1.00 97.50 89 SER A N 1
ATOM 605 C CA . SER A 1 89 ? 6.670 3.963 -8.764 1.00 97.50 89 SER A CA 1
ATOM 606 C C . SER A 1 89 ? 6.150 3.617 -10.150 1.00 97.50 89 SER A C 1
ATOM 608 O O . SER A 1 89 ? 5.010 3.914 -10.517 1.00 97.50 89 SER A O 1
ATOM 610 N N . ALA A 1 90 ? 7.042 3.038 -10.939 1.00 96.25 90 ALA A N 1
ATOM 611 C CA . ALA A 1 90 ? 6.773 2.527 -12.265 1.00 96.25 90 ALA A CA 1
ATOM 612 C C . ALA A 1 90 ? 7.676 1.323 -12.536 1.00 96.25 90 ALA A C 1
ATOM 614 O O . ALA A 1 90 ? 8.754 1.180 -11.949 1.00 96.25 90 ALA A O 1
ATOM 615 N N . MET A 1 91 ? 7.232 0.471 -13.453 1.00 95.44 91 MET A N 1
ATOM 616 C CA . MET A 1 91 ? 7.987 -0.664 -13.949 1.00 95.44 91 MET A CA 1
ATOM 617 C C . MET A 1 91 ? 7.985 -0.635 -15.474 1.00 95.44 91 MET A C 1
ATOM 619 O O . MET A 1 91 ? 6.939 -0.650 -16.112 1.00 95.44 91 MET A O 1
ATOM 623 N N . SER A 1 92 ? 9.163 -0.589 -16.082 1.00 92.56 92 SER A N 1
ATOM 624 C CA . SER A 1 92 ? 9.298 -0.623 -17.538 1.00 92.56 92 SER A CA 1
ATOM 625 C C . SER A 1 92 ? 10.546 -1.396 -17.931 1.00 92.56 92 SER A C 1
ATOM 627 O O . SER A 1 92 ? 11.572 -1.303 -17.264 1.00 92.56 92 SER A O 1
ATOM 629 N N . LEU A 1 93 ? 10.449 -2.195 -18.998 1.00 88.31 93 LEU A N 1
ATOM 630 C CA . LEU A 1 93 ? 11.587 -2.928 -19.571 1.00 88.31 93 LEU A CA 1
ATOM 631 C C . LEU A 1 93 ? 12.373 -3.768 -18.539 1.00 88.31 93 LEU A C 1
ATOM 633 O O . LEU A 1 93 ? 13.600 -3.792 -18.553 1.00 88.31 93 LEU A O 1
ATOM 637 N N . GLY A 1 94 ? 11.668 -4.438 -17.619 1.00 92.19 94 GLY A N 1
ATOM 638 C CA . GLY A 1 94 ? 12.291 -5.264 -16.574 1.00 92.19 94 GLY A CA 1
ATOM 639 C C . GLY A 1 94 ? 12.998 -4.467 -15.470 1.00 92.19 94 GLY A C 1
ATOM 640 O O . GLY A 1 94 ? 13.811 -5.014 -14.724 1.00 92.19 94 GLY A O 1
ATOM 641 N N . ARG A 1 95 ? 12.723 -3.163 -15.373 1.00 95.88 95 ARG A N 1
ATOM 642 C CA . ARG A 1 95 ? 13.306 -2.264 -14.382 1.00 95.88 95 ARG A CA 1
ATOM 643 C C . ARG A 1 95 ? 12.217 -1.589 -13.566 1.00 95.88 95 ARG A C 1
ATOM 645 O O . ARG A 1 95 ? 11.234 -1.095 -14.114 1.00 95.88 95 ARG A O 1
ATOM 652 N N . PHE A 1 96 ? 12.424 -1.540 -12.260 1.00 97.31 96 PHE A N 1
ATOM 653 C CA . PHE A 1 96 ? 11.619 -0.770 -11.325 1.00 97.31 96 PHE A CA 1
ATOM 654 C C . PHE A 1 96 ? 12.309 0.553 -11.003 1.00 97.31 96 PHE A C 1
ATOM 656 O O . PHE A 1 96 ? 13.532 0.608 -10.832 1.00 97.31 96 PHE A O 1
ATOM 663 N N . SER A 1 97 ? 11.509 1.608 -10.902 1.00 97.25 97 SER A N 1
ATOM 664 C CA . SER A 1 97 ? 11.916 2.928 -10.429 1.00 97.25 97 SER A CA 1
ATOM 665 C C . SER A 1 97 ? 10.849 3.471 -9.489 1.00 97.25 97 SER A C 1
ATOM 667 O O . SER A 1 97 ? 9.667 3.445 -9.838 1.00 97.25 97 SER A O 1
ATOM 669 N N . ALA A 1 98 ? 11.246 4.000 -8.338 1.00 97.88 98 ALA A N 1
ATOM 670 C CA . ALA A 1 98 ? 10.345 4.679 -7.422 1.00 97.88 98 ALA A CA 1
ATOM 671 C C . ALA A 1 98 ? 10.999 5.920 -6.830 1.00 97.88 98 ALA A C 1
ATOM 673 O O . ALA A 1 98 ? 12.127 5.858 -6.353 1.00 97.88 98 ALA A O 1
ATOM 674 N N . VAL A 1 99 ? 10.255 7.022 -6.807 1.00 98.12 99 VAL A N 1
ATOM 675 C CA . VAL A 1 99 ? 10.623 8.244 -6.090 1.00 98.12 99 VAL A CA 1
ATOM 676 C C . VAL A 1 99 ? 9.645 8.383 -4.936 1.00 98.12 99 VAL A C 1
ATOM 678 O O . VAL A 1 99 ? 8.442 8.583 -5.144 1.00 98.12 99 VAL A O 1
ATOM 681 N N . VAL A 1 100 ? 10.150 8.225 -3.718 1.00 98.00 100 VAL A N 1
ATOM 682 C CA . VAL A 1 100 ? 9.340 8.189 -2.498 1.00 98.00 100 VAL A CA 1
ATOM 683 C C . VAL A 1 100 ? 9.919 9.104 -1.435 1.00 98.00 100 VAL A C 1
ATOM 685 O O . VAL A 1 100 ? 11.128 9.233 -1.295 1.00 98.00 100 VAL A O 1
ATOM 688 N N . THR A 1 101 ? 9.050 9.723 -0.653 1.00 98.00 101 THR A N 1
ATOM 689 C CA . THR A 1 101 ? 9.403 10.208 0.674 1.00 98.00 101 THR A CA 1
ATOM 690 C C . THR A 1 101 ? 9.483 9.001 1.603 1.00 98.00 101 THR A C 1
ATOM 692 O O . THR A 1 101 ? 8.500 8.274 1.768 1.00 98.00 101 THR A O 1
ATOM 695 N N . GLU A 1 102 ? 10.655 8.778 2.185 1.00 96.69 102 GLU A N 1
ATOM 696 C CA . GLU A 1 102 ? 10.895 7.736 3.182 1.00 96.69 102 GLU A CA 1
ATOM 697 C C . GLU A 1 102 ? 10.875 8.366 4.569 1.00 96.69 102 GLU A C 1
ATOM 699 O O . GLU A 1 102 ? 11.767 9.126 4.921 1.00 96.69 102 GLU A O 1
ATOM 704 N N . TYR A 1 103 ? 9.845 8.068 5.349 1.00 97.06 103 TYR A N 1
ATOM 705 C CA . TYR A 1 103 ? 9.711 8.521 6.726 1.00 97.06 103 TYR A CA 1
ATOM 706 C C . TYR A 1 103 ? 10.489 7.577 7.635 1.00 97.06 103 TYR A C 1
ATOM 708 O O . TYR A 1 103 ? 10.064 6.442 7.837 1.00 97.06 103 TYR A O 1
ATOM 716 N N . ASP A 1 104 ? 11.602 8.042 8.191 1.00 94.56 104 ASP A N 1
ATOM 717 C CA . ASP A 1 104 ? 12.366 7.333 9.216 1.00 94.56 104 ASP A CA 1
ATOM 718 C C . ASP A 1 104 ? 11.884 7.791 10.594 1.00 94.56 104 ASP A C 1
ATOM 720 O O . ASP A 1 104 ? 12.127 8.929 11.010 1.00 94.56 104 ASP A O 1
ATOM 724 N N . PHE A 1 105 ? 11.183 6.910 11.307 1.00 93.62 105 PHE A N 1
ATOM 725 C CA . PHE A 1 105 ? 10.594 7.246 12.603 1.00 93.62 105 PHE A CA 1
ATOM 726 C C . PHE A 1 105 ? 11.613 7.268 13.739 1.00 93.62 105 PHE A C 1
ATOM 728 O O . PHE A 1 105 ? 11.394 7.967 14.727 1.00 93.62 105 PHE A O 1
ATOM 735 N N . ALA A 1 106 ? 12.723 6.540 13.611 1.00 90.62 106 ALA A N 1
ATOM 736 C CA . ALA A 1 106 ? 13.781 6.549 14.614 1.00 90.62 106 ALA A CA 1
ATOM 737 C C . ALA A 1 106 ? 14.632 7.821 14.499 1.00 90.62 106 ALA A C 1
ATOM 739 O O . ALA A 1 106 ? 14.969 8.432 15.513 1.00 90.62 106 ALA A O 1
ATOM 740 N N . ALA A 1 107 ? 14.949 8.237 13.271 1.00 91.88 107 ALA A N 1
ATOM 741 C CA . ALA A 1 107 ? 15.715 9.450 13.002 1.00 91.88 107 ALA A CA 1
ATOM 742 C C . ALA A 1 107 ? 14.853 10.725 12.981 1.00 91.88 107 ALA A C 1
ATOM 744 O O . ALA A 1 107 ? 15.395 11.825 13.077 1.00 91.88 107 ALA A O 1
ATOM 745 N N . GLY A 1 108 ? 13.530 10.603 12.831 1.00 93.81 108 GLY A N 1
ATOM 746 C CA . GLY A 1 108 ? 12.623 11.744 12.688 1.00 93.81 108 GLY A CA 1
ATOM 747 C C . GLY A 1 108 ? 12.841 12.515 11.382 1.00 93.81 108 GLY A C 1
ATOM 748 O O . GLY A 1 108 ? 12.716 13.738 11.362 1.00 93.81 108 GLY A O 1
ATOM 749 N N . THR A 1 109 ? 13.205 11.820 10.301 1.00 94.88 109 THR A N 1
ATOM 750 C CA . THR A 1 109 ? 13.507 12.437 8.997 1.00 94.88 109 THR A CA 1
ATOM 751 C C . THR A 1 109 ? 12.570 11.927 7.908 1.00 94.88 109 THR A C 1
ATOM 753 O O . THR A 1 109 ? 11.973 10.863 8.042 1.00 94.88 109 THR A O 1
ATOM 756 N N . ALA A 1 110 ? 12.426 12.699 6.831 1.00 96.00 110 ALA A N 1
ATOM 757 C CA . ALA A 1 110 ? 11.597 12.333 5.686 1.00 96.00 110 ALA A CA 1
ATOM 758 C C . ALA A 1 110 ? 12.294 12.667 4.349 1.00 96.00 110 ALA A C 1
ATOM 760 O O . ALA A 1 110 ? 11.799 13.513 3.597 1.00 96.00 110 ALA A O 1
ATOM 761 N N . PRO A 1 111 ? 13.485 12.103 4.059 1.00 96.25 111 PRO A N 1
ATOM 762 C CA . PRO A 1 111 ? 14.170 12.355 2.796 1.00 96.25 111 PRO A CA 1
ATOM 763 C C . PRO A 1 111 ? 13.364 11.851 1.594 1.00 96.25 111 PRO A C 1
ATOM 765 O O . PRO A 1 111 ? 12.654 10.847 1.664 1.00 96.25 111 PRO A O 1
ATOM 768 N N . VAL A 1 112 ? 13.538 12.525 0.458 1.00 97.12 112 VAL A N 1
ATOM 769 C CA . VAL A 1 112 ? 13.154 11.969 -0.842 1.00 97.12 112 VAL A CA 1
ATOM 770 C C . VAL A 1 112 ? 14.241 10.990 -1.273 1.00 97.12 112 VAL A C 1
ATOM 772 O O . VAL A 1 112 ? 15.423 11.335 -1.299 1.00 97.12 112 VAL A O 1
ATOM 775 N N . VAL A 1 113 ? 13.836 9.767 -1.588 1.00 97.31 113 VAL A N 1
ATOM 776 C CA . VAL A 1 113 ? 14.703 8.647 -1.936 1.00 97.31 113 VAL A CA 1
ATOM 777 C C . VAL A 1 113 ? 14.262 8.081 -3.278 1.00 97.31 113 VAL A C 1
ATOM 779 O O . VAL A 1 113 ? 13.073 7.859 -3.519 1.00 97.31 113 VAL A O 1
ATOM 782 N N . GLU A 1 114 ? 15.239 7.834 -4.145 1.00 98.12 114 GLU A N 1
ATOM 783 C CA . GLU A 1 114 ? 15.029 7.169 -5.423 1.00 98.12 114 GLU A CA 1
ATOM 784 C C . GLU A 1 114 ? 15.518 5.721 -5.347 1.00 98.12 114 GLU A C 1
ATOM 786 O O . GLU A 1 114 ? 16.708 5.455 -5.167 1.00 98.12 114 GLU A O 1
ATOM 791 N N . TYR A 1 115 ? 14.580 4.788 -5.479 1.00 98.19 115 TYR A N 1
ATOM 792 C CA . TYR A 1 115 ? 14.840 3.360 -5.586 1.00 98.19 115 TYR A CA 1
ATOM 793 C C . TYR A 1 115 ? 14.860 2.957 -7.051 1.00 98.19 115 TYR A C 1
ATOM 795 O O . TYR A 1 115 ? 13.902 3.218 -7.778 1.00 98.19 115 TYR A O 1
ATOM 803 N N . THR A 1 116 ? 15.906 2.256 -7.480 1.00 98.00 116 THR A N 1
ATOM 804 C CA . THR A 1 116 ? 15.947 1.653 -8.816 1.00 98.00 116 THR A CA 1
ATOM 805 C C . THR A 1 116 ? 16.497 0.239 -8.765 1.00 98.00 116 THR A C 1
ATOM 807 O O . THR A 1 116 ? 17.314 -0.094 -7.905 1.00 98.00 116 THR A O 1
ATOM 810 N N . GLY A 1 117 ? 16.064 -0.610 -9.692 1.00 97.19 117 GLY A N 1
ATOM 811 C CA . GLY A 1 117 ? 16.648 -1.939 -9.824 1.00 97.19 117 GLY A CA 1
ATOM 812 C C . GLY A 1 117 ? 15.869 -2.866 -10.739 1.00 97.19 117 GLY A C 1
ATOM 813 O O . GLY A 1 117 ? 14.999 -2.423 -11.490 1.00 97.19 117 GLY A O 1
ATOM 814 N N . ALA A 1 118 ? 16.233 -4.143 -10.716 1.00 97.31 118 ALA A N 1
ATOM 815 C CA . ALA A 1 118 ? 15.619 -5.155 -11.561 1.00 97.31 118 ALA A CA 1
ATOM 816 C C . ALA A 1 118 ? 14.205 -5.475 -11.070 1.00 97.31 118 ALA A C 1
ATOM 818 O O . ALA A 1 118 ? 13.934 -5.494 -9.867 1.00 97.31 118 ALA A O 1
ATOM 819 N N . ALA A 1 119 ? 13.300 -5.744 -12.003 1.00 96.56 119 ALA A N 1
ATOM 820 C CA . ALA A 1 119 ? 11.968 -6.197 -11.666 1.00 96.56 119 ALA A CA 1
ATOM 821 C C . ALA A 1 119 ? 11.371 -7.113 -12.726 1.00 96.56 119 ALA A C 1
ATOM 823 O O . ALA A 1 119 ? 11.535 -6.925 -13.929 1.00 96.56 119 ALA A O 1
ATOM 824 N N . GLU A 1 120 ? 10.618 -8.081 -12.236 1.00 94.81 120 GLU A N 1
ATOM 825 C CA . GLU A 1 120 ? 9.837 -9.024 -13.009 1.00 94.81 120 GLU A CA 1
ATOM 826 C C . GLU A 1 120 ? 8.359 -8.777 -12.681 1.00 94.81 120 GLU A C 1
ATOM 828 O O . GLU A 1 120 ? 7.960 -8.924 -11.515 1.00 94.81 120 GLU A O 1
ATOM 833 N N . PRO A 1 121 ? 7.535 -8.386 -13.673 1.00 91.81 121 PRO A N 1
ATOM 834 C CA . PRO A 1 121 ? 6.125 -8.097 -13.453 1.00 91.81 121 PRO A CA 1
ATOM 835 C C . PRO A 1 121 ? 5.423 -9.245 -12.731 1.00 91.81 121 PRO A C 1
ATOM 837 O O . PRO A 1 121 ? 5.524 -10.402 -13.138 1.00 91.81 121 PRO A O 1
ATOM 840 N N . ARG A 1 122 ? 4.703 -8.917 -11.654 1.00 94.25 122 ARG A N 1
ATOM 841 C CA . ARG A 1 122 ? 4.000 -9.876 -10.785 1.00 94.25 122 ARG A CA 1
ATOM 842 C C . ARG A 1 122 ? 4.855 -11.021 -10.219 1.00 94.25 122 ARG A C 1
ATOM 844 O O . ARG A 1 122 ? 4.305 -12.049 -9.828 1.00 94.25 122 ARG A O 1
ATOM 851 N N . ALA A 1 123 ? 6.174 -10.863 -10.144 1.00 96.00 123 ALA A N 1
ATOM 852 C CA . ALA A 1 123 ? 7.046 -11.881 -9.565 1.00 96.00 123 ALA A CA 1
ATOM 853 C C . ALA A 1 123 ? 7.955 -11.294 -8.484 1.00 96.00 123 ALA A C 1
ATOM 855 O O . ALA A 1 123 ? 7.836 -11.661 -7.311 1.00 96.00 123 ALA A O 1
ATOM 856 N N . ARG A 1 124 ? 8.832 -10.356 -8.857 1.00 97.44 124 ARG A N 1
ATOM 857 C CA . ARG A 1 124 ? 9.895 -9.862 -7.976 1.00 97.44 124 ARG A CA 1
ATOM 858 C C . ARG A 1 124 ? 10.277 -8.420 -8.284 1.00 97.44 124 ARG A C 1
ATOM 860 O O . ARG A 1 124 ? 10.328 -8.024 -9.443 1.00 97.44 124 ARG A O 1
ATOM 867 N N . ILE A 1 125 ? 10.631 -7.672 -7.246 1.00 98.44 125 ILE A N 1
ATOM 868 C CA . ILE A 1 125 ? 11.339 -6.392 -7.337 1.00 98.44 125 ILE A CA 1
ATOM 869 C C . ILE A 1 125 ? 12.610 -6.505 -6.497 1.00 98.44 125 ILE A C 1
ATOM 871 O O . ILE A 1 125 ? 12.564 -6.926 -5.343 1.00 98.44 125 ILE A O 1
ATOM 875 N N . ASP A 1 126 ? 13.741 -6.131 -7.079 1.00 98.12 126 ASP A N 1
ATOM 876 C CA . ASP A 1 126 ? 15.031 -6.028 -6.404 1.00 98.12 126 ASP A CA 1
ATOM 877 C C . ASP A 1 126 ? 15.579 -4.625 -6.662 1.00 98.12 126 ASP A C 1
ATOM 879 O O . ASP A 1 126 ? 16.152 -4.345 -7.718 1.00 98.12 126 ASP A O 1
ATOM 883 N N . ALA A 1 127 ? 15.285 -3.711 -5.740 1.00 98.06 127 ALA A N 1
ATOM 884 C CA . ALA A 1 127 ? 15.558 -2.291 -5.886 1.00 98.06 127 ALA A CA 1
ATOM 885 C C . ALA A 1 127 ? 16.510 -1.802 -4.800 1.00 98.06 127 ALA A C 1
ATOM 887 O O . ALA A 1 127 ? 16.411 -2.186 -3.637 1.00 98.06 127 ALA A O 1
ATOM 888 N N . THR A 1 128 ? 17.409 -0.899 -5.165 1.00 98.19 128 THR A N 1
ATOM 889 C CA . THR A 1 128 ? 18.384 -0.301 -4.252 1.00 98.19 128 THR A CA 1
ATOM 890 C C . THR A 1 128 ? 18.319 1.214 -4.328 1.00 98.19 128 THR A C 1
ATOM 892 O O . THR A 1 128 ? 17.868 1.782 -5.325 1.00 98.19 128 THR A O 1
ATOM 895 N N . ALA A 1 129 ? 18.751 1.861 -3.254 1.00 97.19 129 ALA A N 1
ATOM 896 C CA . ALA A 1 129 ? 18.869 3.305 -3.163 1.00 97.19 129 ALA A CA 1
ATOM 897 C C . ALA A 1 129 ? 20.145 3.682 -2.385 1.00 97.19 129 ALA A C 1
ATOM 899 O O . ALA A 1 129 ? 20.698 2.855 -1.646 1.00 97.19 129 ALA A O 1
ATOM 900 N N . PRO A 1 130 ? 20.640 4.927 -2.522 1.00 93.38 130 PRO A N 1
ATOM 901 C CA . PRO A 1 130 ? 21.813 5.389 -1.789 1.00 93.38 130 PRO A CA 1
ATOM 902 C C . PRO A 1 130 ? 21.700 5.195 -0.270 1.00 93.38 130 PRO A C 1
ATOM 904 O O . PRO A 1 130 ? 20.611 5.193 0.312 1.00 93.38 130 PRO A O 1
ATOM 907 N N . GLY A 1 131 ? 22.853 5.074 0.391 1.00 89.50 131 GLY A N 1
ATOM 908 C CA . GLY A 1 131 ? 22.927 4.880 1.843 1.00 89.50 131 GLY A CA 1
ATOM 909 C C . GLY A 1 131 ? 22.670 3.442 2.301 1.00 89.50 131 GLY A C 1
ATOM 910 O O . GLY A 1 131 ? 22.246 3.239 3.431 1.00 89.50 131 GLY A O 1
ATOM 911 N N . GLY A 1 132 ? 22.902 2.450 1.432 1.00 90.12 132 GLY A N 1
ATOM 912 C CA . GLY A 1 132 ? 22.722 1.031 1.768 1.00 90.12 132 GLY A CA 1
ATOM 913 C C . GLY A 1 132 ? 21.257 0.600 1.866 1.00 90.12 132 GLY A C 1
ATOM 914 O O . GLY A 1 132 ? 20.952 -0.434 2.457 1.00 90.12 132 GLY A O 1
ATOM 915 N N . ARG A 1 133 ? 20.344 1.393 1.299 1.00 94.31 133 ARG A N 1
ATOM 916 C CA . ARG A 1 133 ? 18.920 1.078 1.238 1.00 94.31 133 ARG A CA 1
ATOM 917 C C . ARG A 1 133 ? 18.669 0.049 0.146 1.00 94.31 133 ARG A C 1
ATOM 919 O O . ARG A 1 133 ? 19.211 0.139 -0.954 1.00 94.31 133 ARG A O 1
ATOM 926 N N . GLY A 1 134 ? 17.801 -0.907 0.435 1.00 96.31 134 GLY A N 1
ATOM 927 C CA . GLY A 1 134 ? 17.387 -1.896 -0.546 1.00 96.31 134 GLY A CA 1
ATOM 928 C C . GLY A 1 134 ? 16.064 -2.526 -0.173 1.00 96.31 134 GLY A C 1
ATOM 929 O O . GLY A 1 134 ? 15.743 -2.642 1.011 1.00 96.31 134 GLY A O 1
ATOM 930 N N . LEU A 1 135 ? 15.315 -2.904 -1.198 1.00 98.19 135 LEU A N 1
ATOM 931 C CA . LEU A 1 135 ? 14.013 -3.540 -1.142 1.00 98.19 135 LEU A CA 1
ATOM 932 C C . LEU A 1 135 ? 14.071 -4.789 -2.015 1.00 98.19 135 LEU A C 1
ATOM 934 O O . LEU A 1 135 ? 14.178 -4.699 -3.237 1.00 98.19 135 LEU A O 1
ATOM 938 N N . LEU A 1 136 ? 13.976 -5.946 -1.370 1.00 98.38 136 LEU A N 1
ATOM 939 C CA . LEU A 1 136 ? 13.807 -7.227 -2.035 1.00 98.38 136 LEU A CA 1
ATOM 940 C C . LEU A 1 136 ? 12.376 -7.693 -1.797 1.00 98.38 136 LEU A C 1
ATOM 942 O O . LEU A 1 136 ? 12.053 -8.174 -0.707 1.00 98.38 136 LEU A O 1
ATOM 946 N N . LEU A 1 137 ? 11.524 -7.516 -2.801 1.00 98.38 137 LEU A N 1
ATOM 947 C CA . LEU A 1 137 ? 10.082 -7.704 -2.699 1.00 98.38 137 LEU A CA 1
ATOM 948 C C . LEU A 1 137 ? 9.598 -8.817 -3.629 1.00 98.38 137 LEU A C 1
ATOM 950 O O . LEU A 1 137 ? 10.077 -8.963 -4.753 1.00 98.38 137 LEU A O 1
ATOM 954 N N . GLY A 1 138 ? 8.624 -9.589 -3.159 1.00 97.75 138 GLY A N 1
ATOM 955 C CA . GLY A 1 138 ? 7.893 -10.578 -3.949 1.00 97.75 138 GLY A CA 1
ATOM 956 C C . GLY A 1 138 ? 6.453 -10.133 -4.163 1.00 97.75 138 GLY A C 1
ATOM 957 O O . GLY A 1 138 ? 5.927 -9.356 -3.374 1.00 97.75 138 GLY A O 1
ATOM 958 N N . TYR A 1 139 ? 5.804 -10.625 -5.211 1.00 97.00 139 TYR A N 1
ATOM 959 C CA . TYR A 1 139 ? 4.414 -10.277 -5.506 1.00 97.00 139 TYR A CA 1
ATOM 960 C C . TYR A 1 139 ? 3.408 -11.087 -4.670 1.00 97.00 139 TYR A C 1
ATOM 962 O O . TYR A 1 139 ? 3.557 -12.300 -4.504 1.00 97.00 139 TYR A O 1
ATOM 970 N N . ASP A 1 140 ? 2.357 -10.442 -4.157 1.00 95.94 140 ASP A N 1
ATOM 971 C CA . ASP A 1 140 ? 1.211 -11.126 -3.550 1.00 95.94 140 ASP A CA 1
ATOM 972 C C . ASP A 1 140 ? 0.077 -11.346 -4.556 1.00 95.94 140 ASP A C 1
ATOM 974 O O . ASP A 1 140 ? -0.665 -10.423 -4.887 1.00 95.94 140 ASP A O 1
ATOM 978 N N . ALA A 1 141 ? -0.134 -12.596 -4.969 1.00 94.62 141 ALA A N 1
ATOM 979 C CA . ALA A 1 141 ? -1.238 -12.953 -5.857 1.00 94.62 141 ALA A CA 1
ATOM 980 C C . ALA A 1 141 ? -2.634 -12.687 -5.255 1.00 94.62 141 ALA A C 1
ATOM 982 O O . ALA A 1 141 ? -3.598 -12.548 -6.008 1.00 94.62 141 ALA A O 1
ATOM 983 N N . ASN A 1 142 ? -2.770 -12.561 -3.926 1.00 92.50 142 ASN A N 1
ATOM 984 C CA . ASN A 1 142 ? -4.049 -12.177 -3.315 1.00 92.50 142 ASN A CA 1
ATOM 985 C C . ASN A 1 142 ? -4.477 -10.757 -3.695 1.00 92.50 142 ASN A C 1
ATOM 987 O O . ASN A 1 142 ? -5.667 -10.458 -3.614 1.00 92.50 142 ASN A O 1
ATOM 991 N N . TYR A 1 143 ? -3.550 -9.909 -4.151 1.00 95.31 143 TYR A N 1
ATOM 992 C CA . TYR A 1 143 ? -3.865 -8.578 -4.658 1.00 95.31 143 TYR A CA 1
ATOM 993 C C . TYR A 1 143 ? -4.866 -8.610 -5.821 1.00 95.31 143 TYR A C 1
ATOM 995 O O . TYR A 1 143 ? -5.708 -7.723 -5.946 1.00 95.31 143 TYR A O 1
ATOM 1003 N N . GLU A 1 144 ? -4.818 -9.656 -6.648 1.00 93.81 144 GLU A N 1
ATOM 1004 C CA . GLU A 1 144 ? -5.652 -9.779 -7.846 1.00 93.81 144 GLU A CA 1
ATOM 1005 C C . GLU A 1 144 ? -7.128 -10.092 -7.525 1.00 93.81 144 GLU A C 1
ATOM 1007 O O . GLU A 1 144 ? -7.982 -9.940 -8.398 1.00 93.81 144 GLU A O 1
ATOM 1012 N N . ARG A 1 145 ? -7.446 -10.500 -6.288 1.00 93.12 145 ARG A N 1
ATOM 1013 C CA . ARG A 1 145 ? -8.819 -10.775 -5.837 1.00 93.12 145 ARG A CA 1
ATOM 1014 C C . ARG A 1 145 ? -9.563 -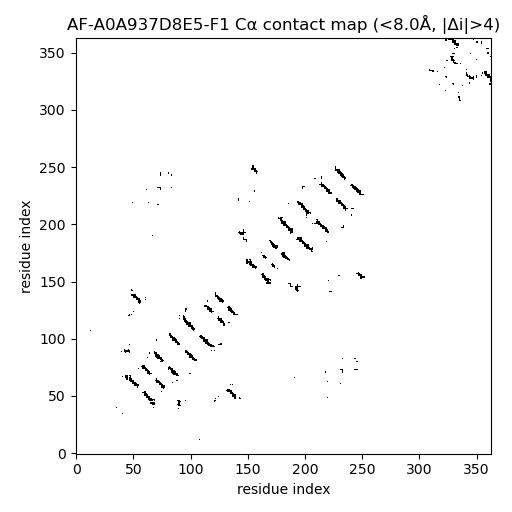9.482 -5.510 1.00 93.12 145 ARG A C 1
ATOM 1016 O O . ARG A 1 145 ? -8.970 -8.543 -5.002 1.00 93.12 145 ARG A O 1
ATOM 1023 N N . ALA A 1 146 ? -10.878 -9.462 -5.704 1.00 91.81 146 ALA A N 1
ATOM 1024 C CA . ALA A 1 146 ? -11.696 -8.331 -5.277 1.00 91.81 146 ALA A CA 1
ATOM 1025 C C . ALA A 1 146 ? -11.761 -8.226 -3.747 1.00 91.81 146 ALA A C 1
ATOM 1027 O O . ALA A 1 146 ? -12.104 -9.197 -3.074 1.00 91.81 146 ALA A O 1
ATOM 1028 N N . ALA A 1 147 ? -11.462 -7.039 -3.212 1.00 91.94 147 ALA A N 1
ATOM 1029 C CA . ALA A 1 147 ? -11.656 -6.729 -1.800 1.00 91.94 147 ALA A CA 1
ATOM 1030 C C . ALA A 1 147 ? -13.146 -6.708 -1.427 1.00 91.94 147 ALA A C 1
ATOM 1032 O O . ALA A 1 147 ? -13.974 -6.128 -2.132 1.00 91.94 147 ALA A O 1
ATOM 1033 N N . SER A 1 148 ? -13.467 -7.240 -0.249 1.00 91.44 148 SER A N 1
ATOM 1034 C CA . SER A 1 148 ? -14.779 -7.107 0.383 1.00 91.44 148 SER A CA 1
ATOM 1035 C C . SER A 1 148 ? -14.661 -6.442 1.754 1.00 91.44 148 SER A C 1
ATOM 1037 O O . SER A 1 148 ? -13.845 -6.837 2.588 1.00 91.44 148 SER A O 1
ATOM 1039 N N . ALA A 1 149 ? -15.521 -5.456 2.030 1.00 90.50 149 ALA A N 1
ATOM 1040 C CA . ALA A 1 149 ? -15.616 -4.851 3.361 1.00 90.50 149 ALA A CA 1
ATOM 1041 C C . ALA A 1 149 ? -16.025 -5.880 4.433 1.00 90.50 149 ALA A C 1
ATOM 1043 O O . ALA A 1 149 ? -15.589 -5.789 5.579 1.00 90.50 149 ALA A O 1
ATOM 1044 N N . ALA A 1 150 ? -16.796 -6.903 4.050 1.00 89.69 150 ALA A N 1
ATOM 1045 C CA . ALA A 1 150 ? -17.170 -7.990 4.947 1.00 89.69 150 ALA A CA 1
ATOM 1046 C C . ALA A 1 150 ? -15.978 -8.900 5.281 1.00 89.69 150 ALA A C 1
ATOM 1048 O O . ALA A 1 150 ? -15.859 -9.343 6.418 1.00 89.69 150 ALA A O 1
ATOM 1049 N N . GLU A 1 151 ? -15.063 -9.136 4.335 1.00 89.50 151 GLU A N 1
ATOM 1050 C CA . GLU A 1 151 ? -13.824 -9.879 4.610 1.00 89.50 151 GLU A CA 1
ATOM 1051 C C . GLU A 1 151 ? -12.884 -9.082 5.524 1.00 89.50 151 GLU A C 1
ATOM 1053 O O . GLU A 1 151 ? -12.176 -9.664 6.344 1.00 89.50 151 GLU A O 1
ATOM 1058 N N . LEU A 1 152 ? -12.896 -7.749 5.433 1.00 92.06 152 LEU A N 1
ATOM 1059 C CA . LEU A 1 152 ? -12.158 -6.858 6.333 1.00 92.06 152 LEU A CA 1
ATOM 1060 C C . LEU A 1 152 ? -12.780 -6.771 7.741 1.00 92.06 152 LEU A C 1
ATOM 1062 O O . LEU A 1 152 ? -12.128 -6.312 8.673 1.00 92.06 152 LEU A O 1
ATOM 1066 N N . ALA A 1 153 ? -14.021 -7.215 7.931 1.00 93.44 153 ALA A N 1
ATOM 1067 C CA . ALA A 1 153 ? -14.657 -7.181 9.240 1.00 93.44 153 ALA A CA 1
ATOM 1068 C C . ALA A 1 153 ? -13.884 -8.033 10.254 1.00 93.44 153 ALA A C 1
ATOM 1070 O O . ALA A 1 153 ? -13.449 -9.146 9.946 1.00 93.44 153 ALA A O 1
ATOM 1071 N N . GLY A 1 154 ? -13.738 -7.530 11.475 1.00 93.19 154 GLY A N 1
ATOM 1072 C CA . GLY A 1 154 ? -13.084 -8.264 12.552 1.00 93.19 154 GLY A CA 1
ATOM 1073 C C . GLY A 1 154 ? -12.324 -7.373 13.519 1.00 93.19 154 GLY A C 1
ATOM 1074 O O . GLY A 1 154 ? -12.423 -6.145 13.495 1.00 93.19 154 GLY A O 1
ATOM 1075 N N . ARG A 1 155 ? -11.564 -8.023 14.399 1.00 93.50 155 ARG A N 1
ATOM 1076 C CA . ARG A 1 155 ? -10.755 -7.375 15.429 1.00 93.50 155 ARG A CA 1
ATOM 1077 C C . ARG A 1 155 ? -9.279 -7.502 15.083 1.00 93.50 155 ARG A C 1
ATOM 1079 O O . ARG A 1 155 ? -8.821 -8.570 14.688 1.00 93.50 155 ARG A O 1
ATOM 1086 N N . TYR A 1 156 ? -8.532 -6.425 15.263 1.00 93.06 156 TYR A N 1
ATOM 1087 C CA . TYR A 1 156 ? -7.129 -6.325 14.892 1.00 93.06 156 TYR A CA 1
ATOM 1088 C C . TYR A 1 156 ? -6.325 -5.751 16.049 1.00 93.06 156 TYR A C 1
ATOM 1090 O O . TYR A 1 156 ? -6.603 -4.646 16.508 1.00 93.06 156 TYR A O 1
ATOM 1098 N N . ALA A 1 157 ? -5.319 -6.483 16.511 1.00 91.88 157 ALA A N 1
ATOM 1099 C CA . ALA A 1 157 ? -4.350 -5.967 17.465 1.00 91.88 157 ALA A CA 1
ATOM 1100 C C . ALA A 1 157 ? -3.376 -5.033 16.742 1.00 91.88 157 ALA A C 1
ATOM 1102 O O . ALA A 1 157 ? -2.649 -5.465 15.844 1.00 91.88 157 ALA A O 1
ATOM 1103 N N . LEU A 1 158 ? -3.386 -3.757 17.125 1.00 87.88 158 LEU A N 1
ATOM 1104 C CA . LEU A 1 158 ? -2.411 -2.758 16.681 1.00 87.88 158 LEU A CA 1
ATOM 1105 C C . LEU A 1 158 ? -1.123 -2.858 17.507 1.00 87.88 158 LEU A C 1
ATOM 1107 O O . LEU A 1 158 ? -0.028 -2.721 16.971 1.00 87.88 158 LEU A O 1
ATOM 1111 N N . ASP A 1 159 ? -1.280 -3.141 18.798 1.00 83.88 159 ASP A N 1
ATOM 1112 C CA . ASP A 1 159 ? -0.223 -3.420 19.763 1.00 83.88 159 ASP A CA 1
ATOM 1113 C C . ASP A 1 159 ? -0.766 -4.383 20.847 1.00 83.88 159 ASP A C 1
ATOM 1115 O O . ASP A 1 159 ? -1.827 -4.989 20.678 1.00 83.88 159 ASP A O 1
ATOM 1119 N N . GLN A 1 160 ? -0.048 -4.559 21.963 1.00 80.56 160 GLN A N 1
ATOM 1120 C CA . GLN A 1 160 ? -0.458 -5.468 23.046 1.00 80.56 160 GLN A CA 1
ATOM 1121 C C . GLN A 1 160 ? -1.734 -5.046 23.803 1.00 80.56 160 GLN A C 1
ATOM 1123 O O . GLN A 1 160 ? -2.302 -5.860 24.532 1.00 80.56 160 GLN A O 1
ATOM 1128 N N . ARG A 1 161 ? -2.165 -3.788 23.697 1.00 81.12 161 ARG A N 1
ATOM 1129 C CA . ARG A 1 161 ? -3.278 -3.191 24.456 1.00 81.12 161 ARG A CA 1
ATOM 1130 C C . ARG A 1 161 ? -4.369 -2.604 23.564 1.00 81.12 161 ARG A C 1
ATOM 1132 O O . ARG A 1 161 ? -5.514 -2.515 23.999 1.00 81.12 161 ARG A O 1
ATOM 1139 N N . THR A 1 162 ? -4.040 -2.235 22.333 1.00 83.62 162 THR A N 1
ATOM 1140 C CA . THR A 1 162 ? -4.938 -1.526 21.425 1.00 83.62 162 THR A CA 1
ATOM 1141 C C . THR A 1 162 ? -5.526 -2.481 20.396 1.00 83.62 162 THR A C 1
ATOM 1143 O O . THR A 1 162 ? -4.809 -3.077 19.586 1.00 83.62 162 THR A O 1
ATOM 1146 N N . VAL A 1 163 ? -6.856 -2.596 20.397 1.00 88.75 163 VAL A N 1
ATOM 1147 C CA . VAL A 1 163 ? -7.608 -3.420 19.444 1.00 88.75 163 VAL A CA 1
ATOM 1148 C C . VAL A 1 163 ? -8.535 -2.544 18.609 1.00 88.75 163 VAL A C 1
ATOM 1150 O O . VAL A 1 163 ? -9.432 -1.890 19.135 1.00 88.75 163 VAL A O 1
ATOM 1153 N N . LEU A 1 164 ? -8.342 -2.586 17.296 1.00 90.75 164 LEU A N 1
ATOM 1154 C CA . LEU A 1 164 ? -9.206 -1.981 16.290 1.00 90.75 164 LEU A CA 1
ATOM 1155 C C . LEU A 1 164 ? -10.306 -2.976 15.895 1.00 90.75 164 LEU A C 1
ATOM 1157 O O . LEU A 1 164 ? -10.007 -4.096 15.491 1.00 90.75 164 LEU A O 1
ATOM 1161 N N . ALA A 1 165 ? -11.572 -2.569 15.981 1.00 92.31 165 ALA A N 1
ATOM 1162 C CA . ALA A 1 165 ? -12.705 -3.332 15.458 1.00 92.31 165 ALA A CA 1
ATOM 1163 C C . ALA A 1 165 ? -13.247 -2.682 14.177 1.00 92.31 165 ALA A C 1
ATOM 1165 O O . ALA A 1 165 ? -13.612 -1.504 14.182 1.00 92.31 165 ALA A O 1
ATOM 1166 N N . ILE A 1 166 ? -13.297 -3.452 13.091 1.00 94.62 166 ILE A N 1
ATOM 1167 C CA . ILE A 1 166 ? -13.840 -3.036 11.796 1.00 94.62 166 ILE A CA 1
ATOM 1168 C C . ILE A 1 166 ? -15.165 -3.768 11.580 1.00 94.62 166 ILE A C 1
ATOM 1170 O O . ILE A 1 166 ? -15.239 -4.992 11.693 1.00 94.62 166 ILE A O 1
ATOM 1174 N N . SER A 1 167 ? -16.221 -3.013 11.288 1.00 95.31 167 SER A N 1
ATOM 1175 C CA . SER A 1 167 ? -17.540 -3.557 10.944 1.00 95.31 167 SER A CA 1
ATOM 1176 C C . SER A 1 167 ? -17.565 -4.162 9.534 1.00 95.31 167 SER A C 1
ATOM 1178 O O . SER A 1 167 ? -16.695 -3.889 8.712 1.00 95.31 167 SER A O 1
ATOM 1180 N N . SER A 1 168 ? -18.611 -4.922 9.203 1.00 93.00 168 SER A N 1
ATOM 1181 C CA . SER A 1 168 ? -18.826 -5.459 7.847 1.00 93.00 168 SER A CA 1
ATOM 1182 C C . SER A 1 168 ? -19.046 -4.396 6.766 1.00 93.00 168 SER A C 1
ATOM 1184 O O . SER A 1 168 ? -18.871 -4.688 5.586 1.00 93.00 168 SER A O 1
ATOM 1186 N N . GLY A 1 169 ? -19.376 -3.160 7.153 1.00 92.56 169 GLY A N 1
ATOM 1187 C CA . GLY A 1 169 ? -19.404 -1.995 6.261 1.00 92.56 169 GLY A CA 1
ATOM 1188 C C . GLY A 1 169 ? -18.062 -1.260 6.149 1.00 92.56 169 GLY A C 1
ATOM 1189 O O . GLY A 1 169 ? -18.007 -0.179 5.562 1.00 92.56 169 GLY A O 1
ATOM 1190 N N . GLY A 1 170 ? -16.996 -1.790 6.760 1.00 93.56 170 GLY A N 1
ATOM 1191 C CA . GLY A 1 170 ? -15.663 -1.186 6.777 1.00 93.56 170 GLY A CA 1
ATOM 1192 C C . GLY A 1 170 ? -15.512 0.004 7.729 1.00 93.56 170 GLY A C 1
ATOM 1193 O O . GLY A 1 170 ? -14.432 0.583 7.817 1.00 93.56 170 GLY A O 1
ATOM 1194 N N . ALA A 1 171 ? -16.571 0.386 8.446 1.00 96.00 171 ALA A N 1
ATOM 1195 C CA . ALA A 1 171 ? -16.526 1.467 9.424 1.00 96.00 171 ALA A CA 1
ATOM 1196 C C . ALA A 1 171 ? -15.848 1.010 10.719 1.00 96.00 171 ALA A C 1
ATOM 1198 O O . ALA A 1 171 ? -16.042 -0.130 11.158 1.00 96.00 171 ALA A O 1
ATOM 1199 N N . PHE A 1 172 ? -15.112 1.921 11.345 1.00 93.94 172 PHE A N 1
ATOM 1200 C CA . PHE A 1 172 ? -14.450 1.716 12.627 1.00 93.94 172 PHE A CA 1
ATOM 1201 C C . PHE A 1 172 ? -14.519 2.980 13.483 1.00 93.94 172 PHE A C 1
ATOM 1203 O O . PHE A 1 172 ? -14.549 4.105 12.982 1.00 93.94 172 PHE A O 1
ATOM 1210 N N . ASN A 1 173 ? -14.534 2.782 14.795 1.00 90.50 173 ASN A N 1
ATOM 1211 C CA . ASN A 1 173 ? -14.469 3.844 15.788 1.00 90.50 173 ASN A CA 1
ATOM 1212 C C . ASN A 1 173 ? -13.872 3.253 17.066 1.00 90.50 173 ASN A C 1
ATOM 1214 O O . ASN A 1 173 ? -14.482 2.363 17.662 1.00 90.50 173 ASN A O 1
ATOM 1218 N N . TRP A 1 174 ? -12.675 3.681 17.457 1.00 85.81 174 TRP A N 1
ATOM 1219 C CA . TRP A 1 174 ? -11.981 3.108 18.607 1.00 85.81 174 TRP A CA 1
ATOM 1220 C C . TRP A 1 174 ? -11.167 4.147 19.373 1.00 85.81 174 TRP A C 1
ATOM 1222 O O . TRP A 1 174 ? -10.751 5.169 18.831 1.00 85.81 174 TRP A O 1
ATOM 1232 N N . ILE A 1 175 ? -10.914 3.855 20.647 1.00 80.38 175 ILE A N 1
ATOM 1233 C CA . ILE A 1 175 ? -10.056 4.662 21.514 1.00 80.38 175 ILE A CA 1
ATOM 1234 C C . ILE A 1 175 ? -8.616 4.176 21.325 1.00 80.38 175 ILE A C 1
ATOM 1236 O O . ILE A 1 175 ? -8.293 3.053 21.707 1.00 80.38 175 ILE A O 1
ATOM 1240 N N . ALA A 1 176 ? -7.769 4.977 20.680 1.00 75.81 176 ALA A N 1
ATOM 1241 C CA . ALA A 1 176 ? -6.371 4.624 20.427 1.00 75.81 176 ALA A CA 1
ATOM 1242 C C . ALA A 1 176 ? -5.455 4.886 21.630 1.00 75.81 176 ALA A C 1
ATOM 1244 O O . ALA A 1 176 ? -4.435 4.224 21.775 1.00 75.81 176 ALA A O 1
ATOM 1245 N N . SER A 1 177 ? -5.803 5.851 22.479 1.00 77.00 177 SER A N 1
ATOM 1246 C CA . SER A 1 177 ? -5.091 6.195 23.716 1.00 77.00 177 SER A CA 1
ATOM 1247 C C . SER A 1 177 ? -6.031 6.955 24.656 1.00 77.00 177 SER A C 1
ATOM 1249 O O . SER A 1 177 ? -7.177 7.220 24.286 1.00 77.00 177 SER A O 1
ATOM 1251 N N . ASP A 1 178 ? -5.567 7.324 25.855 1.00 78.75 178 ASP A N 1
ATOM 1252 C CA . ASP A 1 178 ? -6.352 8.072 26.846 1.00 78.75 178 ASP A CA 1
ATOM 1253 C C . ASP A 1 178 ? -6.997 9.326 26.231 1.00 78.75 178 ASP A C 1
ATOM 1255 O O . ASP A 1 178 ? -6.346 10.347 26.035 1.00 78.75 178 ASP A O 1
ATOM 1259 N N . ASN A 1 179 ? -8.298 9.249 25.933 1.00 84.62 179 ASN A N 1
ATOM 1260 C CA . ASN A 1 179 ? -9.097 10.284 25.266 1.00 84.62 179 ASN A CA 1
ATOM 1261 C C . ASN A 1 179 ? -8.694 10.627 23.816 1.00 84.62 179 ASN A C 1
ATOM 1263 O O . ASN A 1 179 ? -9.033 11.716 23.345 1.00 84.62 179 ASN A O 1
ATOM 1267 N N . CYS A 1 180 ? -8.008 9.735 23.092 1.00 88.94 180 CYS A N 1
ATOM 1268 C CA . CYS A 1 180 ? -7.893 9.819 21.632 1.00 88.94 180 CYS A CA 1
ATOM 1269 C C . CYS A 1 180 ? -8.792 8.791 20.959 1.00 88.94 180 CYS A C 1
ATOM 1271 O O . CYS A 1 180 ? -8.627 7.589 21.151 1.00 88.94 180 CYS A O 1
ATOM 1273 N N . VAL A 1 181 ? -9.699 9.261 20.118 1.00 90.50 181 VAL A N 1
ATOM 1274 C CA . VAL A 1 181 ? -10.606 8.453 19.314 1.00 90.50 181 VAL A CA 1
ATOM 1275 C C . VAL A 1 181 ? -10.179 8.538 17.855 1.00 90.50 181 VAL A C 1
ATOM 1277 O O . VAL A 1 181 ? -10.077 9.628 17.292 1.00 90.50 181 VAL A O 1
ATOM 1280 N N . LEU A 1 182 ? -9.957 7.385 17.230 1.00 91.56 182 LEU A N 1
ATOM 1281 C CA . LEU A 1 182 ? -9.814 7.266 15.784 1.00 91.56 182 LEU A CA 1
ATOM 1282 C C . LEU A 1 182 ? -11.107 6.687 15.227 1.00 91.56 182 LEU A C 1
ATOM 1284 O O . LEU A 1 182 ? -11.561 5.620 15.639 1.00 91.56 182 LEU A O 1
ATOM 1288 N N . SER A 1 183 ? -11.692 7.392 14.268 1.00 94.25 183 SER A N 1
ATOM 1289 C CA . SER A 1 183 ? -12.914 6.965 13.590 1.00 94.25 183 SER A CA 1
ATOM 1290 C C . SER A 1 183 ? -12.771 7.125 12.089 1.00 94.25 183 SER A C 1
ATOM 1292 O O . SER A 1 183 ? -12.043 8.003 11.622 1.00 94.25 183 SER A O 1
ATOM 1294 N N . GLY A 1 184 ? -13.432 6.268 11.321 1.00 96.06 184 GLY A N 1
ATOM 1295 C CA . GLY A 1 184 ? -13.260 6.275 9.880 1.00 96.06 184 GLY A CA 1
ATOM 1296 C C . GLY A 1 184 ? -13.886 5.094 9.165 1.00 96.06 184 GLY A C 1
ATOM 1297 O O . GLY A 1 184 ? -14.729 4.374 9.707 1.00 96.06 184 GLY A O 1
ATOM 1298 N N . GLN A 1 185 ? -13.463 4.927 7.917 1.00 96.88 185 GLN A N 1
ATOM 1299 C CA . GLN A 1 185 ? -13.947 3.887 7.028 1.00 96.88 185 GLN A CA 1
ATOM 1300 C C . GLN A 1 185 ? -12.825 3.356 6.137 1.00 96.88 185 GLN A C 1
ATOM 1302 O O . GLN A 1 185 ? -11.989 4.114 5.640 1.00 96.88 185 GLN A O 1
ATOM 1307 N N . ALA A 1 186 ? -12.847 2.046 5.917 1.00 96.75 186 ALA A N 1
ATOM 1308 C CA . ALA A 1 186 ? -12.089 1.360 4.888 1.00 96.75 186 ALA A CA 1
ATOM 1309 C C . ALA A 1 186 ? -13.058 0.846 3.813 1.00 96.75 186 ALA A C 1
ATOM 1311 O O . ALA A 1 186 ? -13.936 0.034 4.098 1.00 96.75 186 ALA A O 1
ATOM 1312 N N . VAL A 1 187 ? -12.917 1.332 2.583 1.00 96.56 187 VAL A N 1
ATOM 1313 C CA . VAL A 1 187 ? -13.825 1.021 1.467 1.00 96.56 187 VAL A CA 1
ATOM 1314 C C . VAL A 1 187 ? -13.042 0.308 0.367 1.00 96.56 187 VAL A C 1
ATOM 1316 O O . VAL A 1 187 ? -11.995 0.827 -0.022 1.00 96.56 187 VAL A O 1
ATOM 1319 N N . PRO A 1 188 ? -13.504 -0.844 -0.157 1.00 96.25 188 PRO A N 1
ATOM 1320 C CA . PRO A 1 188 ? -12.875 -1.483 -1.312 1.00 96.25 188 PRO A CA 1
ATOM 1321 C C . PRO A 1 188 ? -12.659 -0.496 -2.461 1.00 96.25 188 PRO A C 1
ATOM 1323 O O . PRO A 1 188 ? -13.534 0.317 -2.771 1.00 96.25 188 PRO A O 1
ATOM 1326 N N . ARG A 1 189 ? -11.484 -0.544 -3.088 1.00 94.44 189 ARG A N 1
ATOM 1327 C CA . ARG A 1 189 ? -11.182 0.317 -4.234 1.00 94.44 189 ARG A CA 1
ATOM 1328 C C . ARG A 1 189 ? -11.996 -0.096 -5.457 1.00 94.44 189 ARG A C 1
ATOM 1330 O O . ARG A 1 189 ? -12.242 -1.275 -5.696 1.00 94.44 189 ARG A O 1
ATOM 1337 N N . ALA A 1 190 ? -12.331 0.893 -6.283 1.00 90.19 190 ALA A N 1
ATOM 1338 C CA . ALA A 1 190 ? -13.048 0.683 -7.540 1.00 90.19 190 ALA A CA 1
ATOM 1339 C C . ALA A 1 190 ? -12.253 -0.140 -8.574 1.00 90.19 190 ALA A C 1
ATOM 1341 O O . ALA A 1 190 ? -12.842 -0.642 -9.523 1.00 90.19 190 ALA A O 1
ATOM 1342 N N . SER A 1 191 ? -10.939 -0.317 -8.377 1.00 87.62 191 SER A N 1
ATOM 1343 C CA . SER A 1 191 ? -10.093 -1.156 -9.234 1.00 87.62 191 SER A CA 1
ATOM 1344 C C . SER A 1 191 ? -10.452 -2.646 -9.184 1.00 87.62 191 SER A C 1
ATOM 1346 O O . SER A 1 191 ? -9.994 -3.409 -10.029 1.00 87.62 191 SER A O 1
ATOM 1348 N N . GLY A 1 192 ? -11.248 -3.087 -8.200 1.00 88.94 192 GLY A N 1
ATOM 1349 C CA . GLY A 1 192 ? -11.604 -4.500 -8.040 1.00 88.94 192 GLY A CA 1
ATOM 1350 C C . GLY A 1 192 ? -10.441 -5.369 -7.554 1.00 88.94 192 GLY A C 1
ATOM 1351 O O . GLY A 1 192 ? -10.491 -6.588 -7.691 1.00 88.94 192 GLY A O 1
ATOM 1352 N N . ARG A 1 193 ? -9.397 -4.748 -6.994 1.00 93.25 193 ARG A N 1
ATOM 1353 C CA . ARG A 1 193 ? -8.240 -5.405 -6.367 1.00 93.25 193 ARG A CA 1
ATOM 1354 C C . ARG A 1 193 ? -8.401 -5.495 -4.856 1.00 93.25 193 ARG A C 1
ATOM 1356 O O . ARG A 1 193 ? -9.257 -4.815 -4.284 1.00 93.25 193 ARG A O 1
ATOM 1363 N N . ASN A 1 194 ? -7.560 -6.290 -4.195 1.00 92.56 194 ASN A N 1
ATOM 1364 C CA . ASN A 1 194 ? -7.597 -6.487 -2.745 1.00 92.56 194 ASN A CA 1
ATOM 1365 C C . ASN A 1 194 ? -6.951 -5.295 -2.026 1.00 92.56 194 ASN A C 1
ATOM 1367 O O . ASN A 1 194 ? -5.972 -5.432 -1.305 1.00 92.56 194 ASN A O 1
ATOM 1371 N N . ALA A 1 195 ? -7.459 -4.095 -2.270 1.00 95.50 195 ALA A N 1
ATOM 1372 C CA . ALA A 1 195 ? -6.980 -2.860 -1.682 1.00 95.50 195 ALA A CA 1
ATOM 1373 C C . ALA A 1 195 ? -8.167 -1.993 -1.277 1.00 95.50 195 ALA A C 1
ATOM 1375 O O . ALA A 1 195 ? -9.215 -1.978 -1.929 1.00 95.50 195 ALA A O 1
ATOM 1376 N N . PHE A 1 196 ? -7.983 -1.239 -0.201 1.00 97.25 196 PHE A N 1
ATOM 1377 C CA . PHE A 1 196 ? -9.018 -0.405 0.389 1.00 97.25 196 PHE A CA 1
ATOM 1378 C C . PHE A 1 196 ? -8.560 1.048 0.401 1.00 97.25 196 PHE A C 1
ATOM 1380 O O . PHE A 1 196 ? -7.405 1.332 0.709 1.00 97.25 196 PHE A O 1
ATOM 1387 N N . ASN A 1 197 ? -9.475 1.967 0.109 1.00 97.19 197 ASN A N 1
ATOM 1388 C CA . ASN A 1 197 ? -9.327 3.370 0.463 1.00 97.19 197 ASN A CA 1
ATOM 1389 C C . ASN A 1 197 ? -9.600 3.523 1.952 1.00 97.19 197 ASN A C 1
ATOM 1391 O O . ASN A 1 197 ? -10.642 3.088 2.441 1.00 97.19 197 ASN A O 1
ATOM 1395 N N . LEU A 1 198 ? -8.671 4.156 2.655 1.00 97.00 198 LEU A N 1
ATOM 1396 C CA . LEU A 1 198 ? -8.767 4.421 4.078 1.00 97.00 198 LEU A CA 1
ATOM 1397 C C . LEU A 1 198 ? -8.984 5.916 4.297 1.00 97.00 198 LEU A C 1
ATOM 1399 O O . LEU A 1 198 ? -8.204 6.736 3.815 1.00 97.00 198 LEU A O 1
ATOM 1403 N N . ALA A 1 199 ? -10.013 6.267 5.058 1.00 96.94 199 ALA A N 1
ATOM 1404 C CA . ALA A 1 199 ? -10.231 7.620 5.551 1.00 96.94 199 ALA A CA 1
ATOM 1405 C C . ALA A 1 199 ? -10.441 7.563 7.061 1.00 96.94 199 ALA A C 1
ATOM 1407 O O . ALA A 1 199 ? -11.273 6.790 7.536 1.00 96.94 199 ALA A O 1
ATOM 1408 N N . LEU A 1 200 ? -9.702 8.376 7.816 1.00 94.62 200 LEU A N 1
ATOM 1409 C CA . LEU A 1 200 ? -9.828 8.427 9.271 1.00 94.62 200 LEU A CA 1
ATOM 1410 C C . LEU A 1 200 ? -9.667 9.843 9.819 1.00 94.62 200 LEU A C 1
ATOM 1412 O O . LEU A 1 200 ? -9.036 10.709 9.209 1.00 94.62 200 LEU A O 1
ATOM 1416 N N . SER A 1 201 ? -10.269 10.061 10.982 1.00 94.88 201 SER A N 1
ATOM 1417 C CA . SER A 1 201 ? -10.253 11.317 11.720 1.00 94.88 201 SER A CA 1
ATOM 1418 C C . SER A 1 201 ? -9.802 11.079 13.156 1.00 94.88 201 SER A C 1
ATOM 1420 O O . SER A 1 201 ? -10.242 10.122 13.797 1.00 94.88 201 SER A O 1
ATOM 1422 N N . TYR A 1 202 ? -8.964 11.981 13.657 1.00 93.56 202 TYR A N 1
ATOM 1423 C CA . TYR A 1 202 ? -8.536 12.029 15.051 1.00 93.56 202 TYR A CA 1
ATOM 1424 C C . TYR A 1 202 ? -9.491 12.917 15.838 1.00 93.56 202 TYR A C 1
ATOM 1426 O O . TYR A 1 202 ? -9.739 14.059 15.441 1.00 93.56 202 TYR A O 1
ATOM 1434 N N . ALA A 1 203 ? -10.006 12.415 16.955 1.00 93.06 203 ALA A N 1
ATOM 1435 C CA . ALA A 1 203 ? -10.880 13.164 17.837 1.00 93.06 203 ALA A CA 1
ATOM 1436 C C . ALA A 1 203 ? -10.478 13.025 19.307 1.00 93.06 203 ALA A C 1
ATOM 1438 O O . ALA A 1 203 ? -10.142 11.941 19.767 1.00 93.06 203 ALA A O 1
ATOM 1439 N N . GLY A 1 204 ? -10.569 14.119 20.058 1.00 89.31 204 GLY A N 1
ATOM 1440 C CA . GLY A 1 204 ? -10.275 14.138 21.493 1.00 89.31 204 GLY A CA 1
ATOM 1441 C C . GLY A 1 204 ? -8.882 14.664 21.851 1.00 89.31 204 GLY A C 1
ATOM 1442 O O . GLY A 1 204 ? -8.029 14.896 20.996 1.00 89.31 204 GLY A O 1
ATOM 1443 N N . SER A 1 205 ? -8.688 14.934 23.142 1.00 86.44 205 SER A N 1
ATOM 1444 C CA . SER A 1 205 ? -7.512 15.635 23.676 1.00 86.44 205 SER A CA 1
ATOM 1445 C C . SER A 1 205 ? -6.278 14.749 23.839 1.00 86.44 205 SER A C 1
ATOM 1447 O O . SER A 1 205 ? -5.182 15.277 23.998 1.00 86.44 205 SER A O 1
ATOM 1449 N N . GLY A 1 206 ? -6.438 13.426 23.787 1.00 85.69 206 GLY A N 1
ATOM 1450 C CA . GLY A 1 206 ? -5.332 12.471 23.890 1.00 85.69 206 GLY A CA 1
ATOM 1451 C C . GLY A 1 206 ? -4.581 12.221 22.591 1.00 85.69 206 GLY A C 1
ATOM 1452 O O . GLY A 1 206 ? -3.635 11.431 22.571 1.00 85.69 206 GLY A O 1
ATOM 1453 N N . CYS A 1 207 ? -5.043 12.798 21.479 1.00 88.25 207 CYS A N 1
ATOM 1454 C CA . CYS A 1 207 ? -4.470 12.501 20.178 1.00 88.25 207 CYS A CA 1
ATOM 1455 C C . CYS A 1 207 ? -3.131 13.219 19.976 1.00 88.25 207 CYS A C 1
ATOM 1457 O O . CYS A 1 207 ? -2.983 14.373 20.375 1.00 88.25 207 CYS A O 1
ATOM 1459 N N . PRO A 1 208 ? -2.173 12.589 19.269 1.00 83.94 208 PRO A N 1
ATOM 1460 C CA . PRO A 1 208 ? -0.892 13.218 18.933 1.00 83.94 208 PRO A CA 1
ATOM 1461 C C . PRO A 1 208 ? -1.036 14.390 17.947 1.00 83.94 208 PRO A C 1
ATOM 1463 O O . PRO A 1 208 ? -0.064 15.076 17.635 1.00 83.94 208 PRO A O 1
ATOM 1466 N N . HIS A 1 209 ? -2.245 14.618 17.432 1.00 86.81 209 HIS A N 1
ATOM 1467 C CA . HIS A 1 209 ? -2.558 15.611 16.417 1.00 86.81 209 HIS A CA 1
ATOM 1468 C C . HIS A 1 209 ? -3.802 16.410 16.817 1.00 86.81 209 HIS A C 1
ATOM 1470 O O . HIS A 1 209 ? -4.616 15.913 17.599 1.00 86.81 209 HIS A O 1
ATOM 1476 N N . PRO A 1 210 ? -3.985 17.627 16.268 1.00 87.75 210 PRO A N 1
ATOM 1477 C CA . PRO A 1 210 ? -5.142 18.456 16.576 1.00 87.75 210 PRO A CA 1
ATOM 1478 C C . PRO A 1 210 ? -6.473 17.724 16.367 1.00 87.75 210 PRO A C 1
ATOM 1480 O O . PRO A 1 210 ? -6.641 16.971 15.403 1.00 87.75 210 PRO A O 1
ATOM 1483 N N . ASN A 1 211 ? -7.435 17.992 17.248 1.00 90.75 211 ASN A N 1
ATOM 1484 C CA . ASN A 1 211 ? -8.790 17.460 17.142 1.00 90.75 211 ASN A CA 1
ATOM 1485 C C . ASN A 1 211 ? -9.416 17.805 15.776 1.00 90.75 211 ASN A C 1
ATOM 1487 O O . ASN A 1 211 ? -9.313 18.939 15.308 1.00 90.75 211 ASN A O 1
ATOM 1491 N N . GLY A 1 212 ? -10.060 16.830 15.136 1.00 90.38 212 GLY A N 1
ATOM 1492 C CA . GLY A 1 212 ? -10.650 16.966 13.804 1.00 90.38 212 GLY A CA 1
ATOM 1493 C C . GLY A 1 212 ? -9.661 16.778 12.647 1.00 90.38 212 GLY A C 1
ATOM 1494 O O . GLY A 1 212 ? -10.065 16.902 11.489 1.00 90.38 212 GLY A O 1
ATOM 1495 N N . THR A 1 213 ? -8.388 16.460 12.919 1.00 94.12 213 THR A N 1
ATOM 1496 C CA . THR A 1 213 ? -7.413 16.141 11.864 1.00 94.12 213 THR A CA 1
ATOM 1497 C C . THR A 1 213 ? -7.897 14.942 11.054 1.00 94.12 213 THR A C 1
ATOM 1499 O O . THR A 1 213 ? -8.216 13.902 11.625 1.00 94.12 213 THR A O 1
ATOM 1502 N N . ARG A 1 214 ? -7.926 15.080 9.725 1.00 95.81 214 ARG A N 1
ATOM 1503 C CA . ARG A 1 214 ? -8.288 14.008 8.790 1.00 95.81 214 ARG A CA 1
ATOM 1504 C C . ARG A 1 214 ? -7.079 13.564 7.986 1.00 95.81 214 ARG A C 1
ATOM 1506 O O . ARG A 1 214 ? -6.314 14.404 7.510 1.00 95.81 214 ARG A O 1
ATOM 1513 N N . VAL A 1 215 ? -6.948 12.258 7.802 1.00 96.81 215 VAL A N 1
ATOM 1514 C CA . VAL A 1 215 ? -5.931 11.651 6.940 1.00 96.81 215 VAL A CA 1
ATOM 1515 C C . VAL A 1 215 ? -6.582 10.626 6.020 1.00 96.81 215 VAL A C 1
ATOM 1517 O O . VAL A 1 215 ? -7.618 10.037 6.350 1.00 96.81 215 VAL A O 1
ATOM 1520 N N . GLN A 1 216 ? -5.991 10.445 4.845 1.00 97.69 216 GLN A N 1
ATOM 1521 C CA . GLN A 1 216 ? -6.467 9.522 3.822 1.00 97.69 216 GLN A CA 1
ATOM 1522 C C . GLN A 1 216 ? -5.310 8.682 3.293 1.00 97.69 216 GLN A C 1
ATOM 1524 O O . GLN A 1 216 ? -4.161 9.122 3.273 1.00 97.69 216 GLN A O 1
ATOM 1529 N N . GLY A 1 217 ? -5.611 7.471 2.853 1.00 97.44 217 GLY A N 1
ATOM 1530 C CA . GLY A 1 217 ? -4.632 6.602 2.225 1.00 97.44 217 GLY A CA 1
ATOM 1531 C C . GLY A 1 217 ? -5.228 5.250 1.912 1.00 97.44 217 GLY A C 1
ATOM 1532 O O . GLY A 1 217 ? -6.328 5.159 1.365 1.00 97.44 217 GLY A O 1
ATOM 1533 N N . VAL A 1 218 ? -4.491 4.201 2.246 1.00 97.75 218 VAL A N 1
ATOM 1534 C CA . VAL A 1 218 ? -4.772 2.846 1.789 1.00 97.75 218 VAL A CA 1
ATOM 1535 C C . VAL A 1 218 ? -4.627 1.822 2.900 1.00 97.75 218 VAL A C 1
ATOM 1537 O O . VAL A 1 218 ? -3.881 2.011 3.863 1.00 97.75 218 VAL A O 1
ATOM 1540 N N . ALA A 1 219 ? -5.323 0.706 2.727 1.00 97.12 219 ALA A N 1
ATOM 1541 C CA . ALA A 1 219 ? -5.091 -0.498 3.502 1.00 97.12 219 ALA A CA 1
ATOM 1542 C C . ALA A 1 219 ? -5.062 -1.737 2.600 1.00 97.12 219 ALA A C 1
ATOM 1544 O O . ALA A 1 219 ? -5.728 -1.785 1.562 1.00 97.12 219 ALA A O 1
ATOM 1545 N N . TYR A 1 220 ? -4.294 -2.738 3.020 1.00 96.31 220 TYR A N 1
ATOM 1546 C CA . TYR A 1 220 ? -4.179 -4.045 2.384 1.00 96.31 220 TYR A CA 1
ATOM 1547 C C . TYR A 1 220 ? -4.317 -5.142 3.440 1.00 96.31 220 TYR A C 1
ATOM 1549 O O . TYR A 1 220 ? -3.641 -5.112 4.473 1.00 96.31 220 TYR A O 1
ATOM 1557 N N . LEU A 1 221 ? -5.188 -6.117 3.181 1.00 93.31 221 LEU A N 1
ATOM 1558 C CA . LEU A 1 221 ? -5.333 -7.294 4.028 1.00 93.31 221 LEU A CA 1
ATOM 1559 C C . LEU A 1 221 ? -4.459 -8.429 3.481 1.00 93.31 221 LEU A C 1
ATOM 1561 O O . LEU A 1 221 ? -4.841 -9.121 2.538 1.00 93.31 221 LEU A O 1
ATOM 1565 N N . ASP A 1 222 ? -3.311 -8.643 4.118 1.00 90.62 222 ASP A N 1
ATOM 1566 C CA . ASP A 1 222 ? -2.398 -9.744 3.829 1.00 90.62 222 ASP A CA 1
ATOM 1567 C C . ASP A 1 222 ? -2.840 -11.021 4.549 1.00 90.62 222 ASP A C 1
ATOM 1569 O O . ASP A 1 222 ? -2.629 -11.205 5.753 1.00 90.62 222 ASP A O 1
ATOM 1573 N N . THR A 1 223 ? -3.443 -11.927 3.786 1.00 89.06 223 THR A N 1
ATOM 1574 C CA . THR A 1 223 ? -3.938 -13.224 4.260 1.00 89.06 223 THR A CA 1
ATOM 1575 C C . THR A 1 223 ? -2.925 -14.360 4.134 1.00 89.06 223 THR A C 1
ATOM 1577 O O . THR A 1 223 ? -3.265 -15.498 4.445 1.00 89.06 223 THR A O 1
ATOM 1580 N N . ARG A 1 224 ? -1.692 -14.105 3.677 1.00 86.38 224 ARG A N 1
ATOM 1581 C CA . ARG A 1 224 ? -0.647 -15.149 3.613 1.00 86.38 224 ARG A CA 1
ATOM 1582 C C . ARG A 1 224 ? -0.092 -15.487 4.986 1.00 86.38 224 ARG A C 1
ATOM 1584 O O . ARG A 1 224 ? 0.437 -16.573 5.198 1.00 86.38 224 ARG A O 1
ATOM 1591 N N . ASN A 1 225 ? -0.199 -14.538 5.908 1.00 80.81 225 ASN A N 1
ATOM 1592 C CA . ASN A 1 225 ? 0.115 -14.754 7.305 1.00 80.81 225 ASN A CA 1
ATOM 1593 C C . ASN A 1 225 ? -1.091 -15.398 8.000 1.00 80.81 225 ASN A C 1
ATOM 1595 O O . ASN A 1 225 ? -2.238 -15.036 7.737 1.00 80.81 225 ASN A O 1
ATOM 1599 N N . SER A 1 226 ? -0.825 -16.316 8.926 1.00 86.62 226 SER A N 1
ATOM 1600 C CA . SER A 1 226 ? -1.813 -16.789 9.895 1.00 86.62 226 SER A CA 1
ATOM 1601 C C . SER A 1 226 ? -1.299 -16.430 11.295 1.00 86.62 226 SER A C 1
ATOM 1603 O O . SER A 1 226 ? -0.296 -17.007 11.720 1.00 86.62 226 SER A O 1
ATOM 1605 N N . PRO A 1 227 ? -1.904 -15.444 11.986 1.00 88.62 227 PRO A N 1
ATOM 1606 C CA . PRO A 1 227 ? -3.107 -14.702 11.596 1.00 88.62 227 PRO A CA 1
ATOM 1607 C C . PRO A 1 227 ? -2.863 -13.693 10.462 1.00 88.62 227 PRO A C 1
ATOM 1609 O O . PRO A 1 227 ? -1.748 -13.198 10.291 1.00 88.62 227 PRO A O 1
ATOM 1612 N N . ALA A 1 228 ? -3.927 -13.360 9.721 1.00 91.88 228 ALA A N 1
ATOM 1613 C CA . ALA A 1 228 ? -3.877 -12.353 8.660 1.00 91.88 228 ALA A CA 1
ATOM 1614 C C . ALA A 1 228 ? -3.444 -10.988 9.214 1.00 91.88 228 ALA A C 1
ATOM 1616 O O . ALA A 1 228 ? -3.748 -10.648 10.359 1.00 91.88 228 ALA A O 1
ATOM 1617 N N . ARG A 1 229 ? -2.773 -10.179 8.397 1.00 92.25 229 ARG A N 1
ATOM 1618 C CA . ARG A 1 229 ? -2.265 -8.860 8.784 1.00 92.25 229 ARG A CA 1
ATOM 1619 C C . ARG A 1 229 ? -2.938 -7.769 7.963 1.00 92.25 229 ARG A C 1
ATOM 1621 O O . ARG A 1 229 ? -3.001 -7.861 6.746 1.00 92.25 229 ARG A O 1
ATOM 1628 N N . LEU A 1 230 ? -3.415 -6.725 8.624 1.00 94.69 230 LEU A N 1
ATOM 1629 C CA . LEU A 1 230 ? -3.900 -5.509 7.988 1.00 94.69 230 LEU A CA 1
ATOM 1630 C C . LEU A 1 230 ? -2.782 -4.468 7.997 1.00 94.69 230 LEU A C 1
ATOM 1632 O O . LEU A 1 230 ? -2.405 -3.959 9.054 1.00 94.69 230 LEU A O 1
ATOM 1636 N N . VAL A 1 231 ? -2.250 -4.161 6.822 1.00 96.00 231 VAL A N 1
ATOM 1637 C CA . VAL A 1 231 ? -1.249 -3.110 6.632 1.00 96.00 231 VAL A CA 1
ATOM 1638 C C . VAL A 1 231 ? -1.981 -1.850 6.204 1.00 96.00 231 VAL A C 1
ATOM 1640 O O . VAL A 1 231 ? -2.761 -1.892 5.256 1.00 96.00 231 VAL A O 1
ATOM 1643 N N . SER A 1 232 ? -1.777 -0.746 6.915 1.00 96.62 232 SER A N 1
ATOM 1644 C CA . SER A 1 232 ? -2.466 0.518 6.643 1.00 96.62 232 SER A CA 1
ATOM 1645 C C . SER A 1 232 ? -1.495 1.684 6.675 1.00 96.62 232 SER A C 1
ATOM 1647 O O . SER A 1 232 ? -0.638 1.752 7.557 1.00 96.62 232 SER A O 1
ATOM 1649 N N . LEU A 1 233 ? -1.670 2.625 5.752 1.00 97.81 233 LEU A N 1
ATOM 1650 C CA . LEU A 1 233 ? -0.963 3.899 5.742 1.00 97.81 233 LEU A CA 1
ATOM 1651 C C . LEU A 1 233 ? -1.912 4.988 5.242 1.00 97.81 233 LEU A C 1
ATOM 1653 O O . LEU A 1 233 ? -2.502 4.860 4.172 1.00 97.81 233 LEU A O 1
ATOM 1657 N N . ALA A 1 234 ? -2.050 6.065 6.004 1.00 97.31 234 ALA A N 1
ATOM 1658 C CA . ALA A 1 234 ? -2.825 7.237 5.631 1.00 97.31 234 ALA A CA 1
ATOM 1659 C C . ALA A 1 234 ? -2.101 8.506 6.063 1.00 97.31 234 ALA A C 1
ATOM 1661 O O . ALA A 1 234 ? -1.533 8.561 7.148 1.00 97.31 234 ALA A O 1
ATOM 1662 N N . LEU A 1 235 ? -2.134 9.532 5.223 1.00 96.56 235 LEU A N 1
ATOM 1663 C CA . LEU A 1 235 ? -1.458 10.801 5.451 1.00 96.56 235 LEU A CA 1
ATOM 1664 C C . LEU A 1 235 ? -2.440 11.960 5.275 1.00 96.56 235 LEU A C 1
ATOM 1666 O O . LEU A 1 235 ? -3.430 11.874 4.543 1.00 96.56 235 LEU A O 1
ATOM 1670 N N . ARG A 1 236 ? -2.172 13.066 5.961 1.00 95.31 236 ARG A N 1
ATOM 1671 C CA . ARG A 1 236 ? -2.786 14.357 5.653 1.00 95.31 236 ARG A CA 1
ATOM 1672 C C . ARG A 1 236 ? -2.216 14.868 4.326 1.00 95.31 236 ARG A C 1
ATOM 1674 O O . ARG A 1 236 ? -1.151 14.438 3.896 1.00 95.31 236 ARG A O 1
ATOM 1681 N N . GLN A 1 237 ? -2.906 15.807 3.683 1.00 90.50 237 GLN A N 1
ATOM 1682 C CA . GLN A 1 237 ? -2.472 16.386 2.405 1.00 90.50 237 GLN A CA 1
ATOM 1683 C C . GLN A 1 237 ? -1.060 16.994 2.451 1.00 90.50 237 GLN A C 1
ATOM 1685 O O . GLN A 1 237 ? -0.322 16.876 1.479 1.00 90.50 237 GLN A O 1
ATOM 1690 N N . ASP A 1 238 ? -0.664 17.582 3.583 1.00 90.38 238 ASP A N 1
ATOM 1691 C CA . ASP A 1 238 ? 0.689 18.116 3.798 1.00 90.38 238 ASP A CA 1
ATOM 1692 C C . ASP A 1 238 ? 1.743 17.034 4.080 1.00 90.38 238 ASP A C 1
ATOM 1694 O O . ASP A 1 238 ? 2.932 17.328 4.143 1.00 90.38 238 ASP A O 1
ATOM 1698 N N . ARG A 1 239 ? 1.307 15.782 4.251 1.00 89.50 239 ARG A N 1
ATOM 1699 C CA . ARG A 1 239 ? 2.121 14.590 4.500 1.00 89.50 239 ARG A CA 1
ATOM 1700 C C . ARG A 1 239 ? 3.035 14.671 5.725 1.00 89.50 239 ARG A C 1
ATOM 1702 O O . ARG A 1 239 ? 4.024 13.944 5.800 1.00 89.50 239 ARG A O 1
ATOM 1709 N N . VAL A 1 240 ? 2.686 15.525 6.685 1.00 87.06 240 VAL A N 1
ATOM 1710 C CA . VAL A 1 240 ? 3.383 15.655 7.978 1.00 87.06 240 VAL A CA 1
ATOM 1711 C C . VAL A 1 240 ? 2.703 14.809 9.052 1.00 87.06 240 VAL A C 1
ATOM 1713 O O . VAL A 1 240 ? 3.352 14.274 9.944 1.00 87.06 240 VAL A O 1
ATOM 1716 N N . VAL A 1 241 ? 1.378 14.686 8.963 1.00 89.50 241 VAL A N 1
ATOM 1717 C CA . VAL A 1 241 ? 0.552 13.931 9.907 1.00 89.50 241 VAL A CA 1
ATOM 1718 C C . VAL A 1 241 ? 0.039 12.666 9.240 1.00 89.50 241 VAL A C 1
ATOM 1720 O O . VAL A 1 241 ? -0.387 12.710 8.084 1.00 89.50 241 VAL A O 1
ATOM 1723 N N . GLY A 1 242 ? 0.031 11.552 9.968 1.00 93.19 242 GLY A N 1
ATOM 1724 C CA . GLY A 1 242 ? -0.381 10.280 9.408 1.00 93.19 242 GLY A CA 1
ATOM 1725 C C . GLY A 1 242 ? -0.744 9.211 10.422 1.00 93.19 242 GLY A C 1
ATOM 1726 O O . GLY A 1 242 ? -0.539 9.342 11.626 1.00 93.19 242 GLY A O 1
ATOM 1727 N N . PHE A 1 243 ? -1.264 8.125 9.876 1.00 93.81 243 PHE A N 1
ATOM 1728 C CA . PHE A 1 243 ? -1.544 6.870 10.540 1.00 93.81 243 PHE A CA 1
ATOM 1729 C C . PHE A 1 243 ? -0.807 5.769 9.794 1.00 93.81 243 PHE A C 1
ATOM 1731 O O . PHE A 1 243 ? -0.923 5.667 8.573 1.00 93.81 243 PHE A O 1
ATOM 1738 N N . VAL A 1 244 ? -0.096 4.921 10.524 1.00 95.38 244 VAL A N 1
ATOM 1739 C CA . VAL A 1 244 ? 0.543 3.730 9.972 1.00 95.38 244 VAL A CA 1
ATOM 1740 C C . VAL A 1 244 ? 0.309 2.565 10.917 1.00 95.38 244 VAL A C 1
ATOM 1742 O O . VAL A 1 244 ? 0.396 2.718 12.136 1.00 95.38 244 VAL A O 1
ATOM 1745 N N . SER A 1 245 ? -0.018 1.398 10.372 1.00 94.12 245 SER A N 1
ATOM 1746 C CA . SER A 1 245 ? -0.199 0.197 11.178 1.00 94.12 245 SER A CA 1
ATOM 1747 C C . SER A 1 245 ? 0.141 -1.081 10.419 1.00 94.12 245 SER A C 1
ATOM 1749 O O . SER A 1 245 ? 0.039 -1.168 9.194 1.00 94.12 245 SER A O 1
ATOM 1751 N N . ARG A 1 246 ? 0.535 -2.097 11.191 1.00 94.19 246 ARG A N 1
ATOM 1752 C CA . ARG A 1 246 ? 0.683 -3.494 10.766 1.00 94.19 246 ARG A CA 1
ATOM 1753 C C . ARG A 1 246 ? -0.091 -4.369 11.746 1.00 94.19 246 ARG A C 1
ATOM 1755 O O . ARG A 1 246 ? 0.494 -5.052 12.581 1.00 94.19 246 ARG A O 1
ATOM 1762 N N . ALA A 1 247 ? -1.414 -4.282 11.686 1.00 93.44 247 ALA A N 1
ATOM 1763 C CA . ALA A 1 247 ? -2.293 -4.864 12.687 1.00 93.44 247 ALA A CA 1
ATOM 1764 C C . ALA A 1 247 ? -2.496 -6.366 12.446 1.00 93.44 247 ALA A C 1
ATOM 1766 O O . ALA A 1 247 ? -2.762 -6.790 11.323 1.00 93.44 247 ALA A O 1
ATOM 1767 N N . VAL A 1 248 ? -2.405 -7.185 13.488 1.00 93.50 248 VAL A N 1
ATOM 1768 C CA . VAL A 1 248 ? -2.642 -8.633 13.386 1.00 93.50 248 VAL A CA 1
ATOM 1769 C C . VAL A 1 248 ? -4.116 -8.908 13.641 1.00 93.50 248 VAL A C 1
ATOM 1771 O O . VAL A 1 248 ? -4.653 -8.498 14.668 1.00 93.50 248 VAL A O 1
ATOM 1774 N N . ARG A 1 249 ? -4.783 -9.610 12.723 1.00 93.69 249 ARG A N 1
ATOM 1775 C CA . ARG A 1 249 ? -6.167 -10.039 12.915 1.00 93.69 249 ARG A CA 1
ATOM 1776 C C . ARG A 1 249 ? -6.219 -11.007 14.089 1.00 93.69 249 ARG A C 1
ATOM 1778 O O . ARG A 1 249 ? -5.558 -12.042 14.084 1.00 93.69 249 ARG A O 1
ATOM 1785 N N . LEU A 1 250 ? -7.021 -10.676 15.087 1.00 91.75 250 LEU A N 1
ATOM 1786 C CA . LEU A 1 250 ? -7.319 -11.586 16.175 1.00 91.75 250 LEU A CA 1
ATOM 1787 C C . LEU A 1 250 ? -8.220 -12.683 15.617 1.00 91.75 250 LEU A C 1
ATOM 1789 O O . LEU A 1 250 ? -9.253 -12.402 15.011 1.00 91.75 250 LEU A O 1
ATOM 1793 N N . GLN A 1 251 ? -7.802 -13.935 15.775 1.00 79.94 251 GLN A N 1
ATOM 1794 C CA . GLN A 1 251 ? -8.692 -15.053 15.509 1.00 79.94 251 GLN A CA 1
ATOM 1795 C C . GLN A 1 251 ? -9.743 -15.046 16.617 1.00 79.94 251 GLN A C 1
ATOM 1797 O O . GLN A 1 251 ? -9.421 -15.290 17.781 1.00 79.94 251 GLN A O 1
ATOM 1802 N N . ASP A 1 252 ? -10.990 -14.735 16.273 1.00 63.03 252 ASP A N 1
ATOM 1803 C CA . ASP A 1 252 ? -12.095 -15.031 17.171 1.00 63.03 252 ASP A CA 1
ATOM 1804 C C . ASP A 1 252 ? -12.151 -16.559 17.284 1.00 63.03 252 ASP A C 1
ATOM 1806 O O . ASP A 1 252 ? -12.479 -17.253 16.322 1.00 63.03 252 ASP A O 1
ATOM 1810 N N . ALA A 1 253 ? -11.814 -17.100 18.457 1.00 53.84 253 ALA A N 1
ATOM 1811 C CA . ALA A 1 253 ? -11.848 -18.538 18.744 1.00 53.84 253 ALA A CA 1
ATOM 1812 C C . ALA A 1 253 ? -13.262 -19.161 18.627 1.00 53.84 253 ALA A C 1
ATOM 1814 O O . ALA A 1 253 ? -13.454 -20.327 18.958 1.00 53.84 253 ALA A O 1
ATOM 1815 N N . SER A 1 254 ? -14.256 -18.390 18.177 1.00 44.75 254 SER A N 1
ATOM 1816 C CA . SER A 1 254 ? -15.664 -18.757 18.068 1.00 44.75 254 SER A CA 1
ATOM 1817 C C . SER A 1 254 ? -16.228 -18.712 16.647 1.00 44.75 254 SER A C 1
ATOM 1819 O O . SER A 1 254 ? -17.432 -18.919 16.504 1.00 44.75 254 SER A O 1
ATOM 1821 N N . ALA A 1 255 ? -15.431 -18.477 15.597 1.00 45.84 255 ALA A N 1
ATOM 1822 C CA . ALA A 1 255 ? -15.925 -18.727 14.243 1.00 45.84 255 ALA A CA 1
ATOM 1823 C C . ALA A 1 255 ? -16.193 -20.240 14.120 1.00 45.84 255 ALA A C 1
ATOM 1825 O O . ALA A 1 255 ? -15.233 -21.016 14.180 1.00 45.84 255 ALA A O 1
ATOM 1826 N N . PRO A 1 256 ? -17.459 -20.698 14.006 1.00 42.34 256 PRO A N 1
ATOM 1827 C CA . PRO A 1 256 ? -17.724 -22.114 13.821 1.00 42.34 256 PRO A CA 1
ATOM 1828 C C . PRO A 1 256 ? -16.993 -22.531 12.551 1.00 42.34 256 PRO A C 1
ATOM 1830 O O . PRO A 1 256 ? -17.071 -21.825 11.541 1.00 42.34 256 PRO A O 1
ATOM 1833 N N . ALA A 1 257 ? -16.282 -23.660 12.594 1.00 44.84 257 ALA A N 1
ATOM 1834 C CA . ALA A 1 257 ? -15.822 -24.294 11.368 1.00 44.84 257 ALA A CA 1
ATOM 1835 C C . ALA A 1 257 ? -17.013 -24.327 10.392 1.00 44.84 257 ALA A C 1
ATOM 1837 O O . ALA A 1 257 ? -18.118 -24.664 10.837 1.00 44.84 257 ALA A O 1
ATOM 1838 N N . PRO A 1 258 ? -16.841 -23.922 9.117 1.00 54.78 258 PRO A N 1
ATOM 1839 C CA . PRO A 1 258 ? -17.933 -23.967 8.157 1.00 54.78 258 PRO A CA 1
ATOM 1840 C C . PRO A 1 258 ? -18.540 -25.364 8.228 1.00 54.78 258 PRO A C 1
ATOM 1842 O O . PRO A 1 258 ? -17.811 -26.355 8.133 1.00 54.78 258 PRO A O 1
ATOM 1845 N N . ALA A 1 259 ? -19.846 -25.430 8.511 1.00 56.25 259 ALA A N 1
ATOM 1846 C CA . ALA A 1 259 ? -20.540 -26.700 8.634 1.00 56.25 259 ALA A CA 1
ATOM 1847 C C . ALA A 1 259 ? -20.194 -27.539 7.395 1.00 56.25 259 ALA A C 1
ATOM 1849 O O . ALA A 1 259 ? -20.222 -26.986 6.287 1.00 56.25 259 ALA A O 1
ATOM 1850 N N . PRO A 1 260 ? -19.803 -28.819 7.559 1.00 62.47 260 PRO A N 1
ATOM 1851 C CA . PRO A 1 260 ? -19.461 -29.660 6.424 1.00 62.47 260 PRO A CA 1
ATOM 1852 C C . PRO A 1 260 ? -20.587 -29.561 5.401 1.00 62.47 260 PRO A C 1
ATOM 1854 O O . PRO A 1 260 ? -21.763 -29.666 5.763 1.00 62.47 260 PRO A O 1
ATOM 1857 N N . ALA A 1 261 ? -20.218 -29.275 4.148 1.00 57.38 261 ALA A N 1
ATOM 1858 C CA . ALA A 1 261 ? -21.175 -29.152 3.061 1.00 57.38 261 ALA A CA 1
ATOM 1859 C C . ALA A 1 261 ? -22.125 -30.362 3.108 1.00 57.38 261 ALA A C 1
ATOM 1861 O O . ALA A 1 261 ? -21.637 -31.486 3.280 1.00 57.38 261 ALA A O 1
ATOM 1862 N N . PRO A 1 262 ? -23.454 -30.160 3.007 1.00 65.06 262 PRO A N 1
ATOM 1863 C CA . PRO A 1 262 ? -24.400 -31.264 2.994 1.00 65.06 262 PRO A CA 1
ATOM 1864 C C . PRO A 1 262 ? -23.939 -32.305 1.978 1.00 65.06 262 PRO A C 1
ATOM 1866 O O . PRO A 1 262 ? -23.599 -31.949 0.847 1.00 65.06 262 PRO A O 1
ATOM 1869 N N . ALA A 1 263 ? -23.890 -33.574 2.394 1.00 64.00 263 ALA A N 1
ATOM 1870 C CA . ALA A 1 263 ? -23.578 -34.668 1.486 1.00 64.00 263 ALA A CA 1
ATOM 1871 C C . ALA A 1 263 ? -24.467 -34.532 0.235 1.00 64.00 263 ALA A C 1
ATOM 1873 O O . ALA A 1 263 ? -25.670 -34.289 0.393 1.00 64.00 263 ALA A O 1
ATOM 1874 N N . PRO A 1 264 ? -23.906 -34.637 -0.986 1.00 64.12 264 PRO A N 1
ATOM 1875 C CA . PRO A 1 264 ? -24.688 -34.532 -2.207 1.00 64.12 264 PRO A CA 1
ATOM 1876 C C . PRO A 1 264 ? -25.895 -35.464 -2.121 1.00 64.12 264 PRO A C 1
ATOM 1878 O O . PRO A 1 264 ? -25.740 -36.653 -1.832 1.00 64.12 264 PRO A O 1
ATOM 1881 N N . ALA A 1 265 ? -27.094 -34.919 -2.334 1.00 67.06 265 ALA A N 1
ATOM 1882 C CA . ALA A 1 265 ? -28.296 -35.733 -2.420 1.00 67.06 265 ALA A CA 1
ATOM 1883 C C . ALA A 1 265 ? -28.080 -36.827 -3.487 1.00 67.06 265 ALA A C 1
ATOM 1885 O O . ALA A 1 265 ? -27.489 -36.527 -4.532 1.00 67.06 265 ALA A O 1
ATOM 1886 N N . PRO A 1 266 ? -28.522 -38.077 -3.250 1.00 70.38 266 PRO A N 1
ATOM 1887 C CA . PRO A 1 266 ? -28.409 -39.143 -4.235 1.00 70.38 266 PRO A CA 1
ATOM 1888 C C . PRO A 1 266 ? -28.968 -38.675 -5.579 1.00 70.38 266 PRO A C 1
ATOM 1890 O O . PRO A 1 266 ? -30.088 -38.163 -5.643 1.00 70.38 266 PRO A O 1
ATOM 1893 N N . ALA A 1 267 ? -28.170 -38.821 -6.638 1.00 62.41 267 ALA A N 1
ATOM 1894 C CA . ALA A 1 267 ? -28.586 -38.467 -7.986 1.00 62.41 267 ALA A CA 1
ATOM 1895 C C . ALA A 1 267 ? -29.904 -39.196 -8.329 1.00 62.41 267 ALA A C 1
ATOM 1897 O O . ALA A 1 267 ? -29.988 -40.411 -8.114 1.00 62.41 267 ALA A O 1
ATOM 1898 N N . PRO A 1 268 ? -30.931 -38.494 -8.844 1.00 70.88 268 PRO A N 1
ATOM 1899 C CA . PRO A 1 268 ? -32.153 -39.133 -9.314 1.00 70.88 268 PRO A CA 1
ATOM 1900 C C . PRO A 1 268 ? -31.831 -40.210 -10.354 1.00 70.88 268 PRO A C 1
ATOM 1902 O O . PRO A 1 268 ? -30.988 -39.999 -11.229 1.00 70.88 268 PRO A O 1
ATOM 1905 N N . ALA A 1 269 ? -32.505 -41.358 -10.257 1.00 67.81 269 ALA A N 1
ATOM 1906 C CA . ALA A 1 269 ? -32.370 -42.439 -11.226 1.00 67.81 269 ALA A CA 1
ATOM 1907 C C . ALA A 1 269 ? -32.627 -41.908 -12.654 1.00 67.81 269 ALA A C 1
ATOM 1909 O O . ALA A 1 269 ? -33.587 -41.153 -12.844 1.00 67.81 269 ALA A O 1
ATOM 1910 N N . PRO A 1 270 ? -31.799 -42.273 -13.653 1.00 68.25 270 PRO A N 1
ATOM 1911 C CA . PRO A 1 270 ? -31.973 -41.810 -15.025 1.00 68.25 270 PRO A CA 1
ATOM 1912 C C . PRO A 1 270 ? -33.382 -42.120 -15.538 1.00 68.25 270 PRO A C 1
ATOM 1914 O O . PRO A 1 270 ? -33.836 -43.264 -15.475 1.00 68.25 270 PRO A O 1
ATOM 1917 N N . ALA A 1 271 ? -34.070 -41.096 -16.046 1.00 71.38 271 ALA A N 1
ATOM 1918 C CA . ALA A 1 271 ? -35.357 -41.268 -16.705 1.00 71.38 271 ALA A CA 1
ATOM 1919 C C . ALA A 1 271 ? -35.202 -42.170 -17.950 1.00 71.38 271 ALA A C 1
ATOM 1921 O O . ALA A 1 271 ? -34.175 -42.084 -18.632 1.00 71.38 271 ALA A O 1
ATOM 1922 N N . PRO A 1 272 ? -36.196 -43.022 -18.271 1.00 72.06 272 PRO A N 1
ATOM 1923 C CA . PRO A 1 272 ? -36.152 -43.878 -19.453 1.00 72.06 272 PRO A CA 1
ATOM 1924 C C . PRO A 1 272 ? -35.924 -43.066 -20.733 1.00 72.06 272 PRO A C 1
ATOM 1926 O O . PRO A 1 272 ? -36.566 -42.037 -20.949 1.00 72.06 272 PRO A O 1
ATOM 1929 N N . ALA A 1 273 ? -35.014 -43.547 -21.582 1.00 63.16 273 ALA A N 1
ATOM 1930 C CA . ALA A 1 273 ? -34.698 -42.929 -22.864 1.00 63.16 273 ALA A CA 1
ATOM 1931 C C . ALA A 1 273 ? -35.959 -42.826 -23.752 1.00 63.16 273 ALA A C 1
ATOM 1933 O O . ALA A 1 273 ? -36.662 -43.828 -23.917 1.00 63.16 273 ALA A O 1
ATOM 1934 N N . PRO A 1 274 ? -36.257 -41.651 -24.341 1.00 70.75 274 PRO A N 1
ATOM 1935 C CA . PRO A 1 274 ? -37.360 -41.504 -25.284 1.00 70.75 274 PRO A CA 1
ATOM 1936 C C . PRO A 1 274 ? -37.189 -42.415 -26.504 1.00 70.75 274 PRO A C 1
ATOM 1938 O O . PRO A 1 274 ? -36.085 -42.567 -27.030 1.00 70.75 274 PRO A O 1
ATOM 1941 N N . ALA A 1 275 ? -38.298 -42.998 -26.965 1.00 67.56 275 ALA A N 1
ATOM 1942 C CA . ALA A 1 275 ? -38.331 -43.829 -28.162 1.00 67.56 275 ALA A CA 1
ATOM 1943 C C . ALA A 1 275 ? -37.869 -43.033 -29.407 1.00 67.56 275 ALA A C 1
ATOM 1945 O O . ALA A 1 275 ? -38.231 -41.859 -29.537 1.00 67.56 275 ALA A O 1
ATOM 1946 N N . PRO A 1 276 ? -37.100 -43.644 -30.331 1.00 69.50 276 PRO A N 1
ATOM 1947 C CA . PRO A 1 276 ? -36.622 -42.964 -31.532 1.00 69.50 276 PRO A CA 1
ATOM 1948 C C . PRO A 1 276 ? -37.780 -42.436 -32.387 1.00 69.50 276 PRO A C 1
ATOM 1950 O O . PRO A 1 276 ? -38.699 -43.180 -32.733 1.00 69.50 276 PRO A O 1
ATOM 1953 N N . ALA A 1 277 ? -37.718 -41.153 -32.746 1.00 67.44 277 ALA A N 1
ATOM 1954 C CA . ALA A 1 277 ? -38.654 -40.539 -33.680 1.00 67.44 277 ALA A CA 1
ATOM 1955 C C . ALA A 1 277 ? -38.486 -41.131 -35.099 1.00 67.44 277 ALA A C 1
ATOM 1957 O O . ALA A 1 277 ? -37.362 -41.456 -35.496 1.00 67.44 277 ALA A O 1
ATOM 1958 N N . PRO A 1 278 ? -39.576 -41.271 -35.878 1.00 69.19 278 PRO A N 1
ATOM 1959 C CA . PRO A 1 278 ? -39.517 -41.833 -37.222 1.00 69.19 278 PRO A CA 1
ATOM 1960 C C . PRO A 1 278 ? -38.710 -40.953 -38.187 1.00 69.19 278 PRO A C 1
ATOM 1962 O O . PRO A 1 278 ? -38.774 -39.724 -38.152 1.00 69.19 278 PRO A O 1
ATOM 1965 N N . SER A 1 279 ? -37.955 -41.625 -39.060 1.00 60.50 279 SER A N 1
ATOM 1966 C CA . SER A 1 279 ? -37.084 -41.034 -40.079 1.00 60.50 279 SER A CA 1
ATOM 1967 C C . SER A 1 279 ? -37.880 -40.164 -41.072 1.00 60.50 279 SER A C 1
ATOM 1969 O O . SER A 1 279 ? -38.857 -40.655 -41.644 1.00 60.50 279 SER A O 1
ATOM 1971 N N . PRO A 1 280 ? -37.495 -38.891 -41.297 1.00 68.38 280 PRO A N 1
ATOM 1972 C CA . PRO A 1 280 ? -38.134 -38.043 -42.299 1.00 68.38 280 PRO A CA 1
ATOM 1973 C C . PRO A 1 280 ? -37.907 -38.555 -43.727 1.00 68.38 280 PRO A C 1
ATOM 1975 O O . PRO A 1 280 ? -36.812 -38.993 -44.077 1.00 68.38 280 PRO A O 1
ATOM 1978 N N . ALA A 1 281 ? -38.944 -38.448 -44.561 1.00 66.50 281 ALA A N 1
ATOM 1979 C CA . ALA A 1 281 ? -38.892 -38.798 -45.977 1.00 66.50 281 ALA A CA 1
ATOM 1980 C C . ALA A 1 281 ? -37.888 -37.913 -46.757 1.00 66.50 281 ALA A C 1
ATOM 1982 O O . ALA A 1 281 ? -37.769 -36.723 -46.450 1.00 66.50 281 ALA A O 1
ATOM 1983 N N . PRO A 1 282 ? -37.194 -38.448 -47.782 1.00 67.69 282 PRO A N 1
ATOM 1984 C CA . PRO A 1 282 ? -36.227 -37.682 -48.567 1.00 67.69 282 PRO A CA 1
ATOM 1985 C C . PRO A 1 282 ? -36.879 -36.509 -49.310 1.00 67.69 282 PRO A C 1
ATOM 1987 O O . PRO A 1 282 ? -37.868 -36.682 -50.023 1.00 67.69 282 PRO A O 1
ATOM 1990 N N . ALA A 1 283 ? -36.297 -35.318 -49.166 1.00 64.38 283 ALA A N 1
ATOM 1991 C CA . ALA A 1 283 ? -36.690 -34.128 -49.913 1.00 64.38 283 ALA A CA 1
ATOM 1992 C C . ALA A 1 283 ? -36.251 -34.222 -51.394 1.00 64.38 283 ALA A C 1
ATOM 1994 O O . ALA A 1 283 ? -35.212 -34.820 -51.687 1.00 64.38 283 ALA A O 1
ATOM 1995 N N . PRO A 1 284 ? -37.013 -33.634 -52.338 1.00 66.69 284 PRO A N 1
ATOM 1996 C CA . PRO A 1 284 ? -36.701 -33.692 -53.763 1.00 66.69 284 PRO A CA 1
ATOM 1997 C C . PRO A 1 284 ? -35.438 -32.896 -54.127 1.00 66.69 284 PRO A C 1
ATOM 1999 O O . PRO A 1 284 ? -35.162 -31.834 -53.570 1.00 66.69 284 PRO A O 1
ATOM 2002 N N . SER A 1 285 ? -34.695 -33.424 -55.105 1.00 61.06 285 SER A N 1
ATOM 2003 C CA . SER A 1 285 ? -33.449 -32.855 -55.632 1.00 61.06 285 SER A CA 1
ATOM 2004 C C . SER A 1 285 ? -33.672 -31.461 -56.243 1.00 61.06 285 SER A C 1
ATOM 2006 O O . SER A 1 285 ? -34.477 -31.340 -57.169 1.00 61.06 285 SER A O 1
ATOM 2008 N N . PRO A 1 286 ? -32.944 -30.418 -55.801 1.00 67.38 286 PRO A N 1
ATOM 2009 C CA . PRO A 1 286 ? -32.992 -29.104 -56.434 1.00 67.38 286 PRO A CA 1
ATOM 2010 C C . PRO A 1 286 ? -32.400 -29.122 -57.849 1.00 67.38 286 PRO A C 1
ATOM 2012 O O . PRO A 1 286 ? -31.433 -29.834 -58.126 1.00 67.38 286 PRO A O 1
ATOM 2015 N N . ALA A 1 287 ? -32.981 -28.309 -58.734 1.00 66.31 287 ALA A N 1
ATOM 2016 C CA . ALA A 1 287 ? -32.489 -28.074 -60.088 1.00 66.31 287 ALA A CA 1
ATOM 2017 C C . ALA A 1 287 ? -31.137 -27.319 -60.083 1.00 66.31 287 ALA A C 1
ATOM 2019 O O . ALA A 1 287 ? -30.895 -26.523 -59.170 1.00 66.31 287 ALA A O 1
ATOM 2020 N N . PRO A 1 288 ? -30.264 -27.516 -61.092 1.00 68.00 288 PRO A N 1
ATOM 2021 C CA . PRO A 1 288 ? -28.965 -26.847 -61.154 1.00 68.00 288 PRO A CA 1
ATOM 2022 C C . PRO A 1 288 ? -29.095 -25.321 -61.248 1.00 68.00 288 PRO A C 1
ATOM 2024 O O . PRO A 1 288 ? -29.828 -24.799 -62.089 1.00 68.00 288 PRO A O 1
ATOM 2027 N N . ALA A 1 289 ? -28.353 -24.612 -60.395 1.00 64.44 289 ALA A N 1
ATOM 2028 C CA . ALA A 1 289 ? -28.278 -23.156 -60.394 1.00 64.44 289 ALA A CA 1
ATOM 2029 C C . ALA A 1 289 ? -27.408 -22.625 -61.560 1.00 64.44 289 ALA A C 1
ATOM 2031 O O . ALA A 1 289 ? -26.431 -23.282 -61.934 1.00 64.44 289 ALA A O 1
ATOM 2032 N N . PRO A 1 290 ? -27.712 -21.438 -62.123 1.00 67.81 290 PRO A N 1
ATOM 2033 C CA . PRO A 1 290 ? -26.909 -20.818 -63.178 1.00 67.81 290 PRO A CA 1
ATOM 2034 C C . PRO A 1 290 ? -25.501 -20.432 -62.703 1.00 67.81 290 PRO A C 1
ATOM 2036 O O . PRO A 1 290 ? -25.306 -20.035 -61.554 1.00 67.81 290 PRO A O 1
ATOM 2039 N N . ALA A 1 291 ? -24.530 -20.501 -63.618 1.00 63.06 291 ALA A N 1
ATOM 2040 C CA . ALA A 1 291 ? -23.141 -20.124 -63.370 1.00 63.06 291 ALA A CA 1
ATOM 2041 C C . ALA A 1 291 ? -23.010 -18.634 -62.969 1.00 63.06 291 ALA A C 1
ATOM 2043 O O . ALA A 1 291 ? -23.579 -17.777 -63.653 1.00 63.06 291 ALA A O 1
ATOM 2044 N N . PRO A 1 292 ? -22.255 -18.296 -61.904 1.00 66.62 292 PRO A N 1
ATOM 2045 C CA . PRO A 1 292 ? -22.045 -16.909 -61.499 1.00 66.62 292 PRO A CA 1
ATOM 2046 C C . PRO A 1 292 ? -21.214 -16.120 -62.517 1.00 66.62 292 PRO A C 1
ATOM 2048 O O . PRO A 1 292 ? -20.200 -16.603 -63.023 1.00 66.62 292 PRO A O 1
ATOM 2051 N N . ALA A 1 293 ? -21.619 -14.872 -62.757 1.00 67.81 293 ALA A N 1
ATOM 2052 C CA . ALA A 1 293 ? -20.822 -13.887 -63.479 1.00 67.81 293 ALA A CA 1
ATOM 2053 C C . ALA A 1 293 ? -19.586 -13.455 -62.651 1.00 67.81 293 ALA A C 1
ATOM 2055 O O . ALA A 1 293 ? -19.665 -13.428 -61.418 1.00 67.81 293 ALA A O 1
ATOM 2056 N N . PRO A 1 294 ? -18.457 -13.088 -63.288 1.00 64.75 294 PRO A N 1
ATOM 2057 C CA . PRO A 1 294 ? -17.252 -12.652 -62.582 1.00 64.75 294 PRO A CA 1
ATOM 2058 C C . PRO A 1 294 ? -17.481 -11.387 -61.742 1.00 64.75 294 PRO A C 1
ATOM 2060 O O . PRO A 1 294 ? -18.055 -10.407 -62.217 1.00 64.75 294 PRO A O 1
ATOM 2063 N N . ALA A 1 295 ? -16.997 -11.408 -60.497 1.00 63.16 295 ALA A N 1
ATOM 2064 C CA . ALA A 1 295 ? -17.070 -10.284 -59.568 1.00 63.16 295 ALA A CA 1
ATOM 2065 C C . ALA A 1 295 ? -16.080 -9.154 -59.942 1.00 63.16 295 ALA A C 1
ATOM 2067 O O . ALA A 1 295 ? -14.959 -9.448 -60.366 1.00 63.16 295 ALA A O 1
ATOM 2068 N N . PRO A 1 296 ? -16.440 -7.870 -59.744 1.00 68.88 296 PRO A N 1
ATOM 2069 C CA . PRO A 1 296 ? -15.514 -6.748 -59.892 1.00 68.88 296 PRO A CA 1
ATOM 2070 C C . PRO A 1 296 ? -14.425 -6.751 -58.810 1.00 68.88 296 PRO A C 1
ATOM 2072 O O . PRO A 1 296 ? -14.676 -7.102 -57.656 1.00 68.88 296 PRO A O 1
ATOM 2075 N N . ALA A 1 297 ? -13.223 -6.311 -59.183 1.00 57.66 297 ALA A N 1
ATOM 2076 C CA . ALA A 1 297 ? -12.083 -6.183 -58.281 1.00 57.66 297 ALA A CA 1
ATOM 2077 C C . ALA A 1 297 ? -12.343 -5.143 -57.165 1.00 57.66 297 ALA A C 1
ATOM 2079 O O . ALA A 1 297 ? -12.859 -4.059 -57.454 1.00 57.66 297 ALA A O 1
ATOM 2080 N N . PRO A 1 298 ? -11.981 -5.431 -55.900 1.00 66.62 298 PRO A N 1
ATOM 2081 C CA . PRO A 1 298 ? -12.186 -4.501 -54.797 1.00 66.62 298 PRO A CA 1
ATOM 2082 C C . PRO A 1 298 ? -11.200 -3.326 -54.837 1.00 66.62 298 PRO A C 1
ATOM 2084 O O . PRO A 1 298 ? -10.001 -3.492 -55.065 1.00 66.62 298 PRO A O 1
ATOM 2087 N N . SER A 1 299 ? -11.731 -2.133 -54.560 1.00 59.75 299 SER A N 1
ATOM 2088 C CA . SER A 1 299 ? -10.974 -0.898 -54.342 1.00 59.75 299 SER A CA 1
ATOM 2089 C C . SER A 1 299 ? -10.173 -0.972 -53.030 1.00 59.75 299 SER A C 1
ATOM 2091 O O . SER A 1 299 ? -10.737 -1.387 -52.014 1.00 59.75 299 SER A O 1
ATOM 2093 N N . PRO A 1 300 ? -8.898 -0.538 -52.994 1.00 64.19 300 PRO A N 1
ATOM 2094 C CA . PRO A 1 300 ? -8.105 -0.500 -51.765 1.00 64.19 300 PRO A CA 1
ATOM 2095 C C . PRO A 1 300 ? -8.668 0.481 -50.727 1.00 64.19 300 PRO A C 1
ATOM 2097 O O . PRO A 1 300 ? -9.079 1.592 -51.063 1.00 64.19 300 PRO A O 1
ATOM 2100 N N . ALA A 1 301 ? -8.649 0.066 -49.458 1.00 64.06 301 ALA A N 1
ATOM 2101 C CA . ALA A 1 301 ? -9.015 0.887 -48.306 1.00 64.06 301 ALA A CA 1
ATOM 2102 C C . ALA A 1 301 ? -7.877 1.860 -47.904 1.00 64.06 301 ALA A C 1
ATOM 2104 O O . ALA A 1 301 ? -6.704 1.526 -48.095 1.00 64.06 301 ALA A O 1
ATOM 2105 N N . PRO A 1 302 ? -8.182 3.038 -47.318 1.00 61.75 302 PRO A N 1
ATOM 2106 C CA . PRO A 1 302 ? -7.170 3.997 -46.869 1.00 61.75 302 PRO A CA 1
ATOM 2107 C C . PRO A 1 302 ? -6.330 3.470 -45.696 1.00 61.75 302 PRO A C 1
ATOM 2109 O O . PRO A 1 302 ? -6.847 2.833 -44.779 1.00 61.75 302 PRO A O 1
ATOM 2112 N N . ALA A 1 303 ? -5.032 3.777 -45.719 1.00 54.47 303 ALA A N 1
ATOM 2113 C CA . ALA A 1 303 ? -4.064 3.361 -44.708 1.00 54.47 303 ALA A CA 1
ATOM 2114 C C . ALA A 1 303 ? -4.195 4.158 -43.384 1.00 54.47 303 ALA A C 1
ATOM 2116 O O . ALA A 1 303 ? -4.496 5.353 -43.427 1.00 54.47 303 ALA A O 1
ATOM 2117 N N . PRO A 1 304 ? -3.922 3.543 -42.213 1.00 57.25 304 PRO A N 1
ATOM 2118 C CA . PRO A 1 304 ? -3.947 4.223 -40.916 1.00 57.25 304 PRO A CA 1
ATOM 2119 C C . PRO A 1 304 ? -2.808 5.241 -40.754 1.00 57.25 304 PRO A C 1
ATOM 2121 O O . PRO A 1 304 ? -1.690 5.022 -41.226 1.00 57.25 304 PRO A O 1
ATOM 2124 N N . ALA A 1 305 ? -3.086 6.324 -40.025 1.00 46.00 305 ALA A N 1
ATOM 2125 C CA . ALA A 1 305 ? -2.112 7.353 -39.667 1.00 46.00 305 ALA A CA 1
ATOM 2126 C C . ALA A 1 305 ? -1.002 6.813 -38.729 1.00 46.00 305 ALA A C 1
ATOM 2128 O O . ALA A 1 305 ? -1.294 6.002 -37.846 1.00 46.00 305 ALA A O 1
ATOM 2129 N N . PRO A 1 306 ? 0.264 7.246 -38.891 1.00 47.94 306 PRO A N 1
ATOM 2130 C CA . PRO A 1 306 ? 1.385 6.760 -38.087 1.00 47.94 306 PRO A CA 1
ATOM 2131 C C . PRO A 1 306 ? 1.443 7.381 -36.679 1.00 47.94 306 PRO A C 1
ATOM 2133 O O . PRO A 1 306 ? 1.173 8.564 -36.487 1.00 47.94 306 PRO A O 1
ATOM 2136 N N . ALA A 1 307 ? 1.838 6.555 -35.706 1.00 41.56 307 ALA A N 1
ATOM 2137 C CA . ALA A 1 307 ? 2.092 6.925 -34.312 1.00 41.56 307 ALA A CA 1
ATOM 2138 C C . ALA A 1 307 ? 3.486 7.579 -34.115 1.00 41.56 307 ALA A C 1
ATOM 2140 O O . ALA A 1 307 ? 4.361 7.395 -34.967 1.00 41.56 307 ALA A O 1
ATOM 2141 N N . PRO A 1 308 ? 3.726 8.310 -33.003 1.00 41.12 308 PRO A N 1
ATOM 2142 C CA . PRO A 1 308 ? 4.972 9.046 -32.764 1.00 41.12 308 PRO A CA 1
ATOM 2143 C C . PRO A 1 308 ? 6.157 8.131 -32.409 1.00 41.12 308 PRO A C 1
ATOM 2145 O O . PRO A 1 308 ? 5.990 7.117 -31.731 1.00 41.12 308 PRO A O 1
ATOM 2148 N N . VAL A 1 309 ? 7.360 8.528 -32.835 1.00 37.75 309 VAL A N 1
ATOM 2149 C CA . VAL A 1 309 ? 8.633 7.799 -32.664 1.00 37.75 309 VAL A CA 1
ATOM 2150 C C . VAL A 1 309 ? 9.437 8.387 -31.480 1.00 37.75 309 VAL A C 1
ATOM 2152 O O . VAL A 1 309 ? 9.541 9.611 -31.402 1.00 37.75 309 VAL A O 1
ATOM 2155 N N . PRO A 1 310 ? 10.008 7.573 -30.562 1.00 40.47 310 PRO A N 1
ATOM 2156 C CA . PRO A 1 310 ? 10.869 8.044 -29.466 1.00 40.47 310 PRO A CA 1
ATOM 2157 C C . PRO A 1 310 ? 12.332 8.307 -29.905 1.00 40.47 310 PRO A C 1
ATOM 2159 O O . PRO A 1 310 ? 12.760 7.784 -30.936 1.00 40.47 310 PRO A O 1
ATOM 2162 N N . PRO A 1 311 ? 13.117 9.096 -29.136 1.00 39.75 311 PRO A N 1
ATOM 2163 C CA . PRO A 1 311 ? 14.466 9.519 -29.518 1.00 39.75 311 PRO A CA 1
ATOM 2164 C C . PRO A 1 311 ? 15.528 8.431 -29.304 1.00 39.75 311 PRO A C 1
ATOM 2166 O O . PRO A 1 311 ? 15.385 7.530 -28.478 1.00 39.75 311 PRO A O 1
ATOM 2169 N N . ILE A 1 312 ? 16.607 8.548 -30.074 1.00 41.19 312 ILE A N 1
ATOM 2170 C CA . ILE A 1 312 ? 17.619 7.519 -30.320 1.00 41.19 312 ILE A CA 1
ATOM 2171 C C . ILE A 1 312 ? 18.912 7.901 -29.612 1.00 41.19 312 ILE A C 1
ATOM 2173 O O . ILE A 1 312 ? 19.398 9.015 -29.779 1.00 41.19 312 ILE A O 1
ATOM 2177 N N . THR A 1 313 ? 19.483 6.962 -28.861 1.00 40.38 313 THR A N 1
ATOM 2178 C CA . THR A 1 313 ? 20.862 7.032 -28.365 1.00 40.38 313 THR A CA 1
ATOM 2179 C C . THR A 1 313 ? 21.768 6.130 -29.203 1.00 40.38 313 THR A C 1
ATOM 2181 O O . THR A 1 313 ? 21.383 5.006 -29.530 1.00 40.38 313 THR A O 1
ATOM 2184 N N . ASP A 1 314 ? 22.952 6.651 -29.524 1.00 46.50 314 ASP A N 1
ATOM 2185 C CA . ASP A 1 314 ? 24.029 6.096 -30.356 1.00 46.50 314 ASP A CA 1
ATOM 2186 C C . ASP A 1 314 ? 24.546 4.713 -29.920 1.00 46.50 314 ASP A C 1
ATOM 2188 O O . ASP A 1 314 ? 25.602 4.582 -29.311 1.00 46.50 314 ASP A O 1
ATOM 2192 N N . ASP A 1 315 ? 23.827 3.658 -30.287 1.00 47.41 315 ASP A N 1
ATOM 2193 C CA . ASP A 1 315 ? 24.417 2.337 -30.510 1.00 47.41 315 ASP A CA 1
ATOM 2194 C C . ASP A 1 315 ? 23.519 1.572 -31.486 1.00 47.41 315 ASP A C 1
ATOM 2196 O O . ASP A 1 315 ? 22.442 1.075 -31.138 1.00 47.41 315 ASP A O 1
ATOM 2200 N N . ILE A 1 316 ? 23.933 1.510 -32.752 1.00 56.38 316 ILE A N 1
ATOM 2201 C CA . ILE A 1 316 ? 23.180 0.862 -33.830 1.00 56.38 316 ILE A CA 1
ATOM 2202 C C . ILE A 1 316 ? 23.237 -0.664 -33.626 1.00 56.38 316 ILE A C 1
ATOM 2204 O O . ILE A 1 316 ? 24.021 -1.380 -34.244 1.00 56.38 316 ILE A O 1
ATOM 2208 N N . ARG A 1 317 ? 22.397 -1.197 -32.731 1.00 60.72 317 ARG A N 1
ATOM 2209 C CA . ARG A 1 317 ? 22.215 -2.644 -32.533 1.00 60.72 317 ARG A CA 1
ATOM 2210 C C . ARG A 1 317 ? 21.318 -3.224 -33.632 1.00 60.72 317 ARG A C 1
ATOM 2212 O O . ARG A 1 317 ? 20.155 -3.543 -33.391 1.00 60.72 317 ARG A O 1
ATOM 2219 N N . ILE A 1 318 ? 21.847 -3.376 -34.847 1.00 66.81 318 ILE A N 1
ATOM 2220 C CA . ILE A 1 318 ? 21.176 -4.145 -35.910 1.00 66.81 318 ILE A CA 1
ATOM 2221 C C . ILE A 1 318 ? 21.311 -5.633 -35.571 1.00 66.81 318 ILE A C 1
ATOM 2223 O O . ILE A 1 318 ? 22.410 -6.184 -35.561 1.00 66.81 318 ILE A O 1
ATOM 2227 N N . SER A 1 319 ? 20.197 -6.307 -35.283 1.00 67.38 319 SER A N 1
ATOM 2228 C CA . SER A 1 319 ? 20.194 -7.761 -35.090 1.00 67.38 319 SER A CA 1
ATOM 2229 C C . SER A 1 319 ? 20.607 -8.475 -36.385 1.00 67.38 319 SER A C 1
ATOM 2231 O O . SER A 1 319 ? 20.13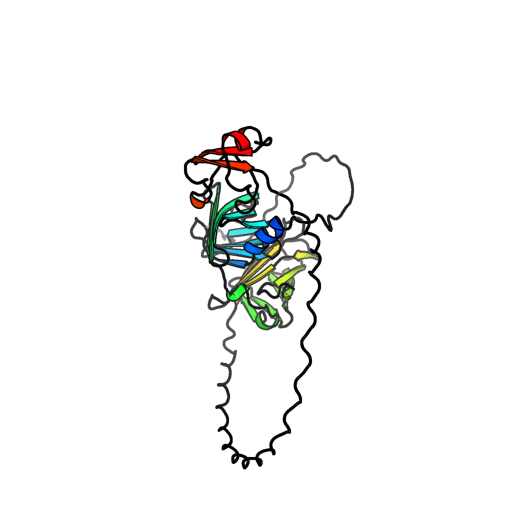7 -8.103 -37.458 1.00 67.38 319 SER A O 1
ATOM 2233 N N . ALA A 1 320 ? 21.419 -9.535 -36.290 1.00 65.62 320 ALA A N 1
ATOM 2234 C CA . ALA A 1 320 ? 22.035 -10.220 -37.437 1.00 65.62 320 ALA A CA 1
ATOM 2235 C C . ALA A 1 320 ? 21.058 -10.638 -38.560 1.00 65.62 320 ALA A C 1
ATOM 2237 O O . ALA A 1 320 ? 21.420 -10.604 -39.729 1.00 65.62 320 ALA A O 1
ATOM 2238 N N . GLY A 1 321 ? 19.798 -10.954 -38.237 1.00 71.25 321 GLY A N 1
ATOM 2239 C CA . GLY A 1 321 ? 18.763 -11.288 -39.230 1.00 71.25 321 GLY A CA 1
ATOM 2240 C C . GLY A 1 321 ? 18.274 -10.120 -40.100 1.00 71.25 321 GLY A C 1
ATOM 2241 O O . GLY A 1 321 ? 17.438 -10.329 -40.972 1.00 71.25 321 GLY A O 1
ATOM 2242 N N . HIS A 1 322 ? 18.755 -8.898 -39.862 1.00 79.25 322 HIS A N 1
ATOM 2243 C CA . HIS A 1 322 ? 18.366 -7.701 -40.612 1.00 79.25 322 HIS A CA 1
ATOM 2244 C C . HIS A 1 322 ? 19.491 -7.124 -41.480 1.00 79.25 322 HIS A C 1
ATOM 2246 O O . HIS A 1 322 ? 19.265 -6.111 -42.151 1.00 79.25 322 HIS A O 1
ATOM 2252 N N . TYR A 1 323 ? 20.662 -7.770 -41.496 1.00 83.69 323 TYR A N 1
ATOM 2253 C CA . TYR A 1 323 ? 21.736 -7.432 -42.426 1.00 83.69 323 TYR A CA 1
ATOM 2254 C C . TYR A 1 323 ? 21.346 -7.805 -43.868 1.00 83.69 323 TYR A C 1
ATOM 2256 O O . TYR A 1 323 ? 20.704 -8.839 -44.079 1.00 83.69 323 TYR A O 1
ATOM 2264 N N . PRO A 1 324 ? 21.692 -6.972 -44.868 1.00 87.75 324 PRO A N 1
ATOM 2265 C CA . PRO A 1 324 ? 21.527 -7.342 -46.268 1.00 87.75 324 PRO A CA 1
ATOM 2266 C C . PRO A 1 324 ? 22.359 -8.592 -46.618 1.00 87.75 324 PRO A C 1
ATOM 2268 O O . PRO A 1 324 ? 23.404 -8.815 -46.010 1.00 87.75 324 PRO A O 1
ATOM 2271 N N . PRO A 1 325 ? 21.916 -9.419 -47.583 1.00 85.69 325 PRO A N 1
ATOM 2272 C CA . PRO A 1 325 ? 22.717 -10.537 -48.072 1.00 85.69 325 PRO A CA 1
ATOM 2273 C C . PRO A 1 325 ? 24.005 -10.053 -48.770 1.00 85.69 325 PRO A C 1
ATOM 2275 O O . PRO A 1 325 ? 24.018 -8.927 -49.286 1.00 85.69 325 PRO A O 1
ATOM 2278 N N . PRO A 1 326 ? 25.050 -10.904 -48.845 1.00 86.75 326 PRO A N 1
ATOM 2279 C CA . PRO A 1 326 ? 26.337 -10.546 -49.436 1.00 86.75 326 PRO A CA 1
ATOM 2280 C C . PRO A 1 326 ? 26.212 -9.943 -50.833 1.00 86.75 326 PRO A C 1
ATOM 2282 O O . PRO A 1 326 ? 25.561 -10.516 -51.709 1.00 86.75 326 PRO A O 1
ATOM 2285 N N . GLY A 1 327 ? 26.847 -8.788 -51.038 1.00 85.25 327 GLY A N 1
ATOM 2286 C CA . GLY A 1 327 ? 26.828 -8.074 -52.321 1.00 85.25 327 GLY A CA 1
ATOM 2287 C C . GLY A 1 327 ? 25.614 -7.163 -52.538 1.00 85.25 327 GLY A C 1
ATOM 2288 O O . GLY A 1 327 ? 25.447 -6.634 -53.635 1.00 85.25 327 GLY A O 1
ATOM 2289 N N . SER A 1 328 ? 24.786 -6.947 -51.512 1.00 89.94 328 SER A N 1
ATOM 2290 C CA . SER A 1 328 ? 23.696 -5.963 -51.528 1.00 89.94 328 SER A CA 1
ATOM 2291 C C . SER A 1 328 ? 23.817 -4.969 -50.373 1.00 89.94 328 SER A C 1
ATOM 2293 O O . SER A 1 328 ? 24.483 -5.228 -49.368 1.00 89.94 328 SER A O 1
ATOM 2295 N N . CYS A 1 329 ? 23.172 -3.813 -50.512 1.00 91.12 329 CYS A N 1
ATOM 2296 C CA . CYS A 1 329 ? 23.151 -2.779 -49.485 1.00 91.12 329 CYS A CA 1
ATOM 2297 C C . CYS A 1 329 ? 21.738 -2.525 -48.987 1.00 91.12 329 CYS A C 1
ATOM 2299 O O . CYS A 1 329 ? 20.752 -2.823 -49.661 1.00 91.12 329 CYS A O 1
ATOM 2301 N N . ARG A 1 330 ? 21.638 -1.941 -47.796 1.00 91.19 330 ARG A N 1
ATOM 2302 C CA . ARG A 1 330 ? 20.368 -1.547 -47.196 1.00 91.19 330 ARG A CA 1
ATOM 2303 C C . ARG A 1 330 ? 20.523 -0.226 -46.459 1.00 91.19 330 ARG A C 1
ATOM 2305 O O . ARG A 1 330 ? 21.441 -0.070 -45.660 1.00 91.19 330 ARG A O 1
ATOM 2312 N N . ILE A 1 331 ? 19.611 0.708 -46.704 1.00 90.31 331 ILE A N 1
ATOM 2313 C CA . ILE A 1 331 ? 19.526 1.952 -45.935 1.00 90.31 331 ILE A CA 1
ATOM 2314 C C . ILE A 1 331 ? 18.823 1.651 -44.613 1.00 90.31 331 ILE A C 1
ATOM 2316 O O . ILE A 1 331 ? 17.741 1.060 -44.597 1.00 90.31 331 ILE A O 1
ATOM 2320 N N . TRP A 1 332 ? 19.436 2.068 -43.513 1.00 87.50 332 TRP A N 1
ATOM 2321 C CA . TRP A 1 332 ? 18.929 1.894 -42.163 1.00 87.50 332 TRP A CA 1
ATOM 2322 C C . TRP A 1 332 ? 18.651 3.242 -41.529 1.00 87.50 332 TRP A C 1
ATOM 2324 O O . TRP A 1 332 ? 19.562 3.969 -41.134 1.00 87.50 332 TRP A O 1
ATOM 2334 N N . VAL A 1 333 ? 17.371 3.573 -41.434 1.00 87.56 333 VAL A N 1
ATOM 2335 C CA . VAL A 1 333 ? 16.925 4.812 -40.805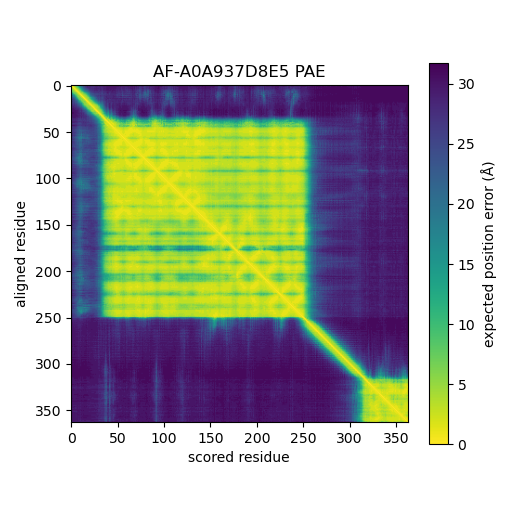 1.00 87.56 333 VAL A CA 1
ATOM 2336 C C . VAL A 1 333 ? 16.907 4.599 -39.301 1.00 87.56 333 VAL A C 1
ATOM 2338 O O . VAL A 1 333 ? 16.208 3.711 -38.801 1.00 87.56 333 VAL A O 1
ATOM 2341 N N . LEU A 1 334 ? 17.679 5.394 -38.570 1.00 76.00 334 LEU A N 1
ATOM 2342 C CA . LEU A 1 334 ? 17.714 5.312 -37.118 1.00 76.00 334 LEU A CA 1
ATOM 2343 C C . LEU A 1 334 ? 16.300 5.592 -36.571 1.00 76.00 334 LEU A C 1
ATOM 2345 O O . LEU A 1 334 ? 15.645 6.549 -36.974 1.00 76.00 334 LEU A O 1
ATOM 2349 N N . GLY A 1 335 ? 15.806 4.730 -35.671 1.00 73.19 335 GLY A N 1
ATOM 2350 C CA . GLY A 1 335 ? 14.515 4.902 -34.978 1.00 73.19 335 GLY A CA 1
ATOM 2351 C C . GLY A 1 335 ? 13.314 4.313 -35.710 1.00 73.19 335 GLY A C 1
ATOM 2352 O O . GLY A 1 335 ? 12.232 4.203 -35.135 1.00 73.19 335 GLY A O 1
ATOM 2353 N N . LEU A 1 336 ? 13.500 3.863 -36.952 1.00 80.69 336 LEU A N 1
ATOM 2354 C CA . LEU A 1 336 ? 12.474 3.138 -37.687 1.00 80.69 336 LEU A CA 1
ATOM 2355 C C . LEU A 1 336 ? 12.518 1.646 -37.313 1.00 80.69 336 LEU A C 1
ATOM 2357 O O . LEU A 1 336 ? 13.578 1.013 -37.319 1.00 80.69 336 LEU A O 1
ATOM 2361 N N . ALA A 1 337 ? 11.360 1.069 -36.974 1.00 77.50 337 ALA A N 1
ATOM 2362 C CA . ALA A 1 337 ? 11.273 -0.336 -36.571 1.00 77.50 337 ALA A CA 1
ATOM 2363 C C . ALA A 1 337 ? 11.825 -1.273 -37.673 1.00 77.50 337 ALA A C 1
ATOM 2365 O O . ALA A 1 337 ? 11.559 -1.025 -38.853 1.00 77.50 337 ALA A O 1
ATOM 2366 N N . PRO A 1 338 ? 12.523 -2.379 -37.339 1.00 77.69 338 PRO A N 1
ATOM 2367 C CA . PRO A 1 338 ? 13.198 -3.230 -38.330 1.00 77.69 338 PRO A CA 1
ATOM 2368 C C . PRO A 1 338 ? 12.310 -3.744 -39.479 1.00 77.69 338 PRO A C 1
ATOM 2370 O O . PRO A 1 338 ? 12.749 -3.797 -40.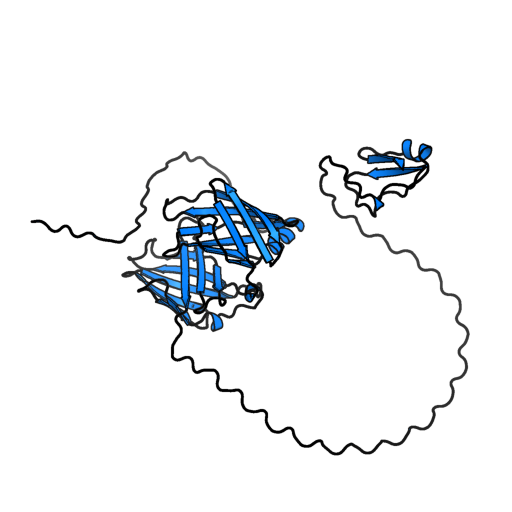626 1.00 77.69 338 PRO A O 1
ATOM 2373 N N . GLY A 1 339 ? 11.034 -4.049 -39.206 1.00 79.19 339 GLY A N 1
ATOM 2374 C CA . GLY A 1 339 ? 10.057 -4.484 -40.219 1.00 79.19 339 GLY A CA 1
ATOM 2375 C C . GLY A 1 339 ? 9.531 -3.375 -41.143 1.00 79.19 339 GLY A C 1
ATOM 2376 O O . GLY A 1 339 ? 8.745 -3.650 -42.044 1.00 79.19 339 GLY A O 1
ATOM 2377 N N . ARG A 1 340 ? 9.932 -2.120 -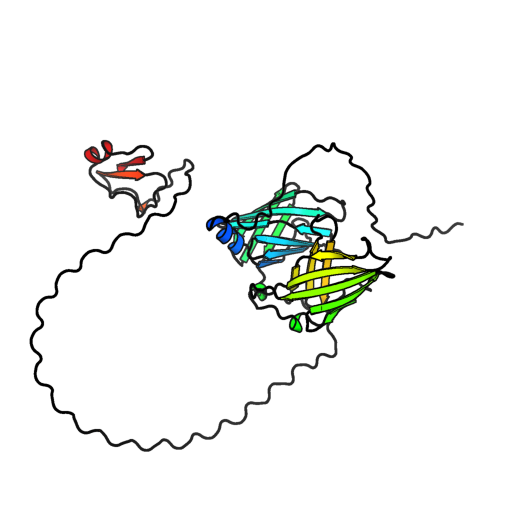40.915 1.00 83.00 340 ARG A N 1
ATOM 2378 C CA . ARG A 1 340 ? 9.559 -0.937 -41.710 1.00 83.00 340 ARG A CA 1
ATOM 2379 C C . ARG A 1 340 ? 10.745 -0.335 -42.467 1.00 83.00 340 ARG A C 1
ATOM 2381 O O . ARG A 1 340 ? 10.555 0.625 -43.204 1.00 83.00 340 ARG A O 1
ATOM 2388 N N . GLN A 1 341 ? 11.942 -0.889 -42.291 1.00 86.56 341 GLN A N 1
ATOM 2389 C CA . GLN A 1 341 ? 13.142 -0.481 -43.017 1.00 86.56 341 GLN A CA 1
ATOM 2390 C C . GLN A 1 341 ? 13.024 -0.847 -44.499 1.00 86.56 341 GLN A C 1
ATOM 2392 O O . GLN A 1 341 ? 12.495 -1.912 -44.831 1.00 86.56 341 GLN A O 1
ATOM 2397 N N . ALA A 1 342 ? 13.570 -0.002 -45.376 1.00 84.19 342 ALA A N 1
ATOM 2398 C CA . ALA A 1 342 ? 13.593 -0.250 -46.816 1.00 84.19 342 ALA A CA 1
ATOM 2399 C C . ALA A 1 342 ? 14.220 -1.625 -47.131 1.00 84.19 342 ALA A C 1
ATOM 2401 O O . ALA A 1 342 ? 15.095 -2.078 -46.385 1.00 84.19 342 ALA A O 1
ATOM 2402 N N . PRO A 1 343 ? 13.770 -2.326 -48.184 1.00 88.12 343 PRO A N 1
ATOM 2403 C CA . PRO A 1 343 ? 14.378 -3.590 -48.587 1.00 88.12 343 PRO A CA 1
ATOM 2404 C C . PRO A 1 343 ? 15.827 -3.383 -49.048 1.00 88.12 343 PRO A C 1
ATOM 2406 O O . PRO A 1 343 ? 16.228 -2.275 -49.407 1.00 88.12 343 PRO A O 1
ATOM 2409 N N . SER A 1 344 ? 16.614 -4.458 -49.040 1.00 90.94 344 SER A N 1
ATOM 2410 C CA . SER A 1 344 ? 17.963 -4.439 -49.608 1.00 90.94 344 SER A CA 1
ATOM 2411 C C . SER A 1 344 ? 17.914 -4.259 -51.128 1.00 90.94 344 SER A C 1
ATOM 2413 O O . SER A 1 344 ? 16.964 -4.693 -51.782 1.00 90.94 344 SER A O 1
ATOM 2415 N N . GLY A 1 345 ? 18.951 -3.655 -51.694 1.00 89.31 345 GLY A N 1
ATOM 2416 C CA . GLY A 1 345 ? 19.061 -3.389 -53.124 1.00 89.31 345 GLY A CA 1
ATOM 2417 C C . GLY A 1 345 ? 20.502 -3.153 -53.564 1.00 89.31 345 GLY A C 1
ATOM 2418 O O . GLY A 1 345 ? 21.451 -3.437 -52.829 1.00 89.31 345 GLY A O 1
ATOM 2419 N N . ASP A 1 346 ? 20.655 -2.642 -54.782 1.00 92.12 346 ASP A N 1
ATOM 2420 C CA . ASP A 1 346 ? 21.960 -2.336 -55.361 1.00 92.12 346 ASP A CA 1
ATOM 2421 C C . ASP A 1 346 ? 22.675 -1.227 -54.572 1.00 92.12 346 ASP A C 1
ATOM 2423 O O . ASP A 1 346 ? 22.103 -0.175 -54.271 1.00 92.12 346 ASP A O 1
ATOM 2427 N N . CYS A 1 347 ? 23.942 -1.465 -54.236 1.00 87.44 347 CYS A N 1
ATOM 2428 C CA . CYS A 1 347 ? 24.739 -0.548 -53.432 1.00 87.44 347 CYS A CA 1
ATOM 2429 C C . CYS A 1 347 ? 24.985 0.804 -54.099 1.00 87.44 347 CYS A C 1
ATOM 2431 O O . CYS A 1 347 ? 24.905 1.823 -53.418 1.00 87.44 347 CYS A O 1
ATOM 2433 N N . ALA A 1 348 ? 25.252 0.831 -55.405 1.00 86.19 348 ALA A N 1
ATOM 2434 C CA . ALA A 1 348 ? 25.545 2.070 -56.121 1.00 86.19 348 ALA A CA 1
ATOM 2435 C C . ALA A 1 348 ? 24.304 2.968 -56.210 1.00 86.19 348 ALA A C 1
ATOM 2437 O O . ALA A 1 348 ? 24.417 4.193 -56.165 1.00 86.19 348 ALA A O 1
ATOM 2438 N N . VAL A 1 349 ? 23.118 2.358 -56.288 1.00 86.19 349 VAL A N 1
ATOM 2439 C CA . VAL A 1 349 ? 21.839 3.079 -56.285 1.00 86.19 349 VAL A CA 1
ATOM 2440 C C . VAL A 1 349 ? 21.515 3.608 -54.889 1.00 86.19 349 VAL A C 1
ATOM 2442 O O . VAL A 1 349 ? 21.176 4.781 -54.736 1.00 86.19 349 VAL A O 1
ATOM 2445 N N . LEU A 1 350 ? 21.636 2.766 -53.861 1.00 87.31 350 LEU A N 1
ATOM 2446 C CA . LEU A 1 350 ? 21.240 3.129 -52.499 1.00 87.31 350 LEU A CA 1
ATOM 2447 C C . LEU A 1 350 ? 22.208 4.108 -51.827 1.00 87.31 350 LEU A C 1
ATOM 2449 O O . LEU A 1 350 ? 21.781 4.900 -50.992 1.00 87.31 350 LEU A O 1
ATOM 2453 N N . GLU A 1 351 ? 23.482 4.115 -52.214 1.00 86.88 351 GLU A N 1
ATOM 2454 C CA . GLU A 1 351 ? 24.473 5.076 -51.718 1.00 86.88 351 GLU A CA 1
ATOM 2455 C C . GLU A 1 351 ? 24.130 6.525 -52.094 1.00 86.88 351 GLU A C 1
ATOM 2457 O O . GLU A 1 351 ? 24.386 7.439 -51.316 1.00 86.88 351 GLU A O 1
ATOM 2462 N N . GLN A 1 352 ? 23.461 6.740 -53.230 1.00 85.06 352 GLN A N 1
ATOM 2463 C CA . GLN A 1 352 ? 23.009 8.071 -53.654 1.00 85.06 352 GLN A CA 1
ATOM 2464 C C . GLN A 1 352 ? 21.678 8.497 -53.019 1.00 85.06 352 GLN A C 1
ATOM 2466 O O . GLN A 1 352 ? 21.236 9.628 -53.210 1.00 85.06 352 GLN A O 1
ATOM 2471 N N . GLN A 1 353 ? 21.018 7.594 -52.292 1.00 87.19 353 GLN A N 1
ATOM 2472 C CA . GLN A 1 353 ? 19.659 7.779 -51.781 1.00 87.19 353 GLN A CA 1
ATOM 2473 C C . GLN A 1 353 ? 19.593 7.766 -50.253 1.00 87.19 353 GLN A C 1
ATOM 2475 O O . GLN A 1 353 ? 18.496 7.694 -49.706 1.00 87.19 353 GLN A O 1
ATOM 2480 N N . VAL A 1 354 ? 20.736 7.822 -49.558 1.00 87.06 354 VAL A N 1
ATOM 2481 C CA . VAL A 1 354 ? 20.782 7.812 -48.090 1.00 87.06 354 VAL A CA 1
ATOM 2482 C C . VAL A 1 354 ? 20.214 9.134 -47.554 1.00 87.06 354 VAL A C 1
ATOM 2484 O O . VAL A 1 354 ? 20.834 10.180 -47.753 1.00 87.06 354 VAL A O 1
ATOM 2487 N N . PRO A 1 355 ? 19.046 9.124 -46.887 1.00 81.69 355 PRO A N 1
ATOM 2488 C CA . PRO A 1 355 ? 18.482 10.331 -46.304 1.00 81.69 355 PRO A CA 1
ATOM 2489 C C . PRO A 1 355 ? 19.237 10.729 -45.031 1.00 81.69 355 PRO A C 1
ATOM 2491 O O . PRO A 1 355 ? 19.895 9.911 -44.384 1.00 81.69 355 PRO A O 1
ATOM 2494 N N . GLU A 1 356 ? 19.111 11.997 -44.649 1.00 75.62 356 GLU A N 1
ATOM 2495 C CA . GLU A 1 356 ? 19.731 12.533 -43.438 1.00 75.62 356 GLU A CA 1
ATOM 2496 C C . GLU A 1 356 ? 19.243 11.769 -42.189 1.00 75.62 356 GLU A C 1
ATOM 2498 O O . GLU A 1 356 ? 18.047 11.526 -42.021 1.00 75.62 356 GLU A O 1
ATOM 2503 N N . GLY A 1 357 ? 20.174 11.329 -41.335 1.00 74.31 357 GLY A N 1
ATOM 2504 C CA . GLY A 1 357 ? 19.871 10.498 -40.158 1.00 74.31 357 GLY A CA 1
ATOM 2505 C C . GLY A 1 357 ? 19.725 8.990 -40.426 1.00 74.31 357 GLY A C 1
ATOM 2506 O O . GLY A 1 357 ? 19.382 8.235 -39.512 1.00 74.31 357 GLY A O 1
ATOM 2507 N N . ALA A 1 358 ? 20.000 8.524 -41.648 1.00 86.19 358 ALA A N 1
ATOM 2508 C CA . ALA A 1 358 ? 20.117 7.104 -41.973 1.00 86.19 358 ALA A CA 1
ATOM 2509 C C . ALA A 1 358 ? 21.571 6.691 -42.232 1.00 86.19 358 ALA A C 1
ATOM 2511 O O . ALA A 1 358 ? 22.422 7.510 -42.574 1.00 86.19 358 ALA A O 1
ATOM 2512 N N . VAL A 1 359 ? 21.847 5.394 -42.103 1.00 86.44 359 VAL A N 1
ATOM 2513 C CA . VAL A 1 359 ? 23.153 4.802 -42.414 1.00 86.44 359 VAL A CA 1
ATOM 2514 C C . VAL A 1 359 ? 23.018 3.748 -43.506 1.00 86.44 359 VAL A C 1
ATOM 2516 O O . VAL A 1 359 ? 22.029 3.018 -43.555 1.00 86.44 359 VAL A O 1
ATOM 2519 N N . LEU A 1 360 ? 24.009 3.644 -44.389 1.00 88.06 360 LEU A N 1
ATOM 2520 C CA . LEU A 1 360 ? 24.058 2.579 -45.389 1.00 88.06 360 LEU A CA 1
ATOM 2521 C C . LEU A 1 360 ? 24.790 1.364 -44.812 1.00 88.06 360 LEU A C 1
ATOM 2523 O O . LEU A 1 360 ? 25.970 1.442 -44.477 1.00 88.06 360 LEU A O 1
ATOM 2527 N N . ILE A 1 361 ? 24.099 0.232 -44.729 1.00 87.50 361 ILE A N 1
ATOM 2528 C CA . ILE A 1 361 ? 24.666 -1.048 -44.305 1.00 87.50 361 ILE A CA 1
ATOM 2529 C C . ILE A 1 361 ? 25.027 -1.850 -45.554 1.00 87.50 361 ILE A C 1
ATOM 2531 O O . ILE A 1 361 ? 24.209 -1.973 -46.470 1.00 87.50 361 ILE A O 1
ATOM 2535 N N . ARG A 1 362 ? 26.234 -2.421 -45.578 1.00 87.56 362 ARG A N 1
ATOM 2536 C CA . ARG A 1 362 ? 26.713 -3.305 -46.648 1.00 87.56 362 ARG A CA 1
ATOM 2537 C C . ARG A 1 362 ? 26.755 -4.748 -46.141 1.00 87.56 362 ARG A C 1
ATOM 2539 O O . ARG A 1 362 ? 27.155 -4.966 -44.997 1.00 87.56 362 ARG A O 1
ATOM 2546 N N . GLY A 1 363 ? 26.286 -5.681 -46.966 1.00 83.00 363 GLY A N 1
ATOM 2547 C CA . GLY A 1 363 ? 26.200 -7.114 -46.665 1.00 83.00 363 GLY A CA 1
ATOM 2548 C C . GLY A 1 363 ? 27.362 -7.913 -47.214 1.00 83.00 363 GLY A C 1
ATOM 2549 O O . GLY A 1 363 ? 27.893 -7.522 -48.281 1.00 83.00 363 GLY A O 1
#

Foldseek 3Di:
DDDDDDDDDDPDDDDDDDDDDDDDDDDDDDPPDPPDPPVLLQQLQLPAAWWWDAKLVGWIKTWGQHSNQWIWIWTGHPAGTQWIWTFGWGHDPQKIWTFTQIQGPVVRGTDTWIWIDGHDRQAWDWTATPPSIIDTIGGDPQQAAFAFLQVVAAWWAQDPPDIWGAHSQQWTWGARDDFKIKTWGWATDPVRTQKTKTKIAIAGDPDSDDHGDIWIDIWGWAVVDVQIWIWDWTAGPVRPDIDTGTIGGDPPPPPPDPDPDPDPDPDPDDDDDDDDDDDDDDDDDDDDDDDDDDDDDDDDDDDDDDDDFDDDDPDPPDDPVLAAPAQWKFKAAPRDDSVRGDDIHHPVVVVVVHDPRIDMGHD

Solvent-accessible surface area (backbone atoms only — not comparable to full-atom values): 21600 Å² total; per-residue (Å²): 138,84,86,80,84,82,90,80,90,77,96,77,84,86,82,85,83,84,89,71,87,86,86,82,87,86,78,88,76,82,82,84,75,75,80,71,52,70,68,58,49,52,20,8,40,48,44,39,41,35,31,40,42,31,30,65,86,72,28,39,31,42,33,38,26,35,67,84,7,46,28,44,29,43,28,23,55,99,86,47,78,46,31,36,35,43,40,38,35,31,26,54,96,54,29,33,42,30,50,24,36,40,36,32,64,85,79,73,44,64,53,80,44,59,35,39,32,48,28,44,78,84,48,36,38,45,28,37,31,85,91,75,41,32,42,47,25,37,50,44,75,68,32,71,39,65,42,50,31,56,75,62,32,46,42,25,35,66,54,101,84,38,64,46,53,29,36,56,81,18,38,33,70,39,70,77,44,79,59,9,32,44,34,39,40,37,41,52,38,92,84,45,28,35,35,24,42,30,39,38,33,38,36,45,87,44,39,99,54,63,64,70,44,59,29,41,40,37,32,36,74,44,69,88,42,89,60,32,30,40,39,35,43,25,32,23,96,84,64,82,51,70,49,74,47,73,18,37,37,55,77,66,94,73,70,73,73,77,72,79,75,76,75,78,74,81,78,78,78,82,75,81,79,80,78,86,76,83,82,78,79,86,78,81,85,81,79,88,77,80,84,82,77,87,79,81,84,82,79,86,77,86,80,84,84,85,79,91,78,74,89,81,75,99,65,91,80,75,57,80,92,72,60,36,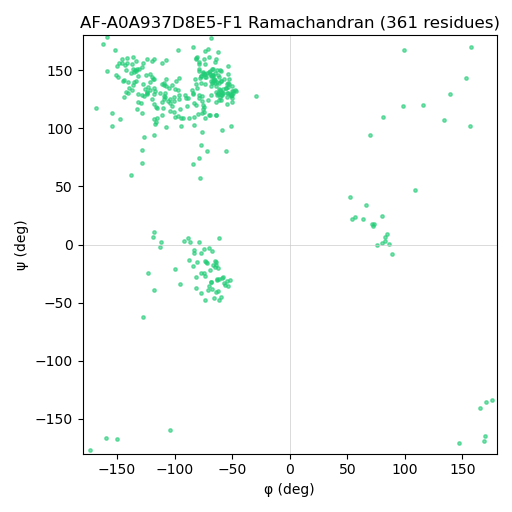59,77,84,24,16,24,55,43,49,71,76,56,57,79,94,73,45,62,73,64,42,58,45,80,63,49,68,78,62,64,54,92,74,40,47,80,45,79,51